Protein AF-A0A928LPG3-F1 (afdb_monomer_lite)

Radius of gyration: 25.96 Å; chains: 1; bounding box: 39×84×68 Å

pLDDT: mean 73.53, std 24.81, range [25.3, 96.69]

Structure (mmCIF, N/CA/C/O backbone):
data_AF-A0A928LPG3-F1
#
_entry.id   AF-A0A928LPG3-F1
#
loop_
_atom_site.group_PDB
_atom_site.id
_atom_site.type_symbol
_atom_site.label_atom_id
_atom_site.label_alt_id
_atom_site.label_comp_id
_atom_site.label_asym_id
_atom_site.label_entity_id
_atom_site.label_seq_id
_atom_site.pdbx_PDB_ins_code
_atom_site.Cartn_x
_atom_site.Cartn_y
_atom_site.Cartn_z
_atom_site.occupancy
_atom_site.B_iso_or_equiv
_atom_site.auth_seq_id
_atom_site.auth_comp_id
_atom_site.auth_asym_id
_atom_site.auth_atom_id
_atom_site.pdbx_PDB_model_num
ATOM 1 N N . MET A 1 1 ? 4.470 36.449 -14.512 1.00 48.22 1 MET A N 1
ATOM 2 C CA . MET A 1 1 ? 4.666 35.558 -15.680 1.00 48.22 1 MET A CA 1
ATOM 3 C C . MET A 1 1 ? 4.165 34.122 -15.428 1.00 48.22 1 MET A C 1
ATOM 5 O O . MET A 1 1 ? 4.726 33.189 -15.970 1.00 48.22 1 MET A O 1
ATOM 9 N N . LYS A 1 2 ? 3.086 33.922 -14.646 1.00 46.28 2 LYS A N 1
ATOM 10 C CA . LYS A 1 2 ? 2.493 32.590 -14.369 1.00 46.28 2 LYS A CA 1
ATOM 11 C C . LYS A 1 2 ? 1.163 32.336 -15.103 1.00 46.28 2 LYS A C 1
ATOM 13 O O . LYS A 1 2 ? 0.653 31.231 -15.089 1.00 46.28 2 LYS A O 1
ATOM 18 N N . LYS A 1 3 ? 0.610 33.359 -15.771 1.00 48.88 3 LYS A N 1
ATOM 19 C CA . LYS A 1 3 ? -0.688 33.285 -16.468 1.00 48.88 3 LYS A CA 1
ATOM 20 C C . LYS A 1 3 ? -0.582 32.902 -17.951 1.00 48.88 3 LYS A C 1
ATOM 22 O O . LYS A 1 3 ? -1.596 32.618 -18.568 1.00 48.88 3 LYS A O 1
ATOM 27 N N . VAL A 1 4 ? 0.631 32.885 -18.513 1.00 56.50 4 VAL A N 1
ATOM 28 C CA . VAL A 1 4 ? 0.859 32.542 -19.931 1.00 56.50 4 VAL A CA 1
ATOM 29 C C . VAL A 1 4 ? 0.953 31.023 -20.127 1.00 56.50 4 VAL A C 1
ATOM 31 O O . VAL A 1 4 ? 0.480 30.509 -21.131 1.00 56.50 4 VAL A O 1
ATOM 34 N N . ILE A 1 5 ? 1.474 30.291 -19.135 1.00 58.00 5 ILE A N 1
ATOM 35 C CA . ILE A 1 5 ? 1.641 28.829 -19.216 1.00 58.00 5 ILE A CA 1
ATOM 36 C C . ILE A 1 5 ? 0.281 28.109 -19.162 1.00 58.00 5 ILE A C 1
ATOM 38 O O . ILE A 1 5 ? 0.054 27.178 -19.927 1.00 58.00 5 ILE A O 1
ATOM 42 N N . ALA A 1 6 ? -0.662 28.600 -18.349 1.00 54.78 6 ALA A N 1
ATOM 43 C CA . ALA A 1 6 ? -2.003 28.014 -18.245 1.00 54.78 6 ALA A CA 1
ATOM 44 C C . ALA A 1 6 ? -2.829 28.135 -19.543 1.00 54.78 6 ALA A C 1
ATOM 46 O O . ALA A 1 6 ? -3.650 27.273 -19.836 1.00 54.78 6 ALA A O 1
ATOM 47 N N . ILE A 1 7 ? -2.590 29.178 -20.346 1.00 57.31 7 ILE A N 1
ATOM 48 C CA . ILE A 1 7 ? -3.284 29.370 -21.630 1.00 57.31 7 ILE A CA 1
ATOM 49 C C . ILE A 1 7 ? -2.663 28.488 -22.723 1.00 57.31 7 ILE A C 1
ATOM 51 O O . ILE A 1 7 ? -3.376 28.028 -23.612 1.00 57.31 7 ILE A O 1
ATOM 55 N N . LEU A 1 8 ? -1.358 28.197 -22.637 1.00 49.78 8 LEU A N 1
ATOM 56 C CA . LEU A 1 8 ? -0.680 27.337 -23.607 1.00 49.78 8 LEU A CA 1
ATOM 57 C C . LEU A 1 8 ? -1.161 25.880 -23.515 1.00 49.78 8 LEU A C 1
ATOM 59 O O . LEU A 1 8 ? -1.330 25.236 -24.544 1.00 49.78 8 LEU A O 1
ATOM 63 N N . LEU A 1 9 ? -1.439 25.385 -22.304 1.00 52.53 9 LEU A N 1
ATOM 64 C CA . LEU A 1 9 ? -1.900 24.008 -22.087 1.00 52.53 9 LEU A CA 1
ATOM 65 C C . LEU A 1 9 ? -3.332 23.779 -22.606 1.00 52.53 9 LEU A C 1
ATOM 67 O O . LEU A 1 9 ? -3.621 22.742 -23.196 1.00 52.53 9 LEU A O 1
ATOM 71 N N . ALA A 1 10 ? -4.210 24.778 -22.464 1.00 55.00 10 ALA A N 1
ATOM 72 C CA . ALA A 1 10 ? -5.591 24.703 -22.943 1.00 55.00 10 ALA A CA 1
ATOM 73 C C . ALA A 1 10 ? -5.705 24.753 -24.481 1.00 55.00 10 ALA A C 1
ATOM 75 O O . ALA A 1 10 ? -6.659 24.223 -25.047 1.00 55.00 10 ALA A O 1
ATOM 76 N N . LEU A 1 11 ? -4.734 25.362 -25.175 1.00 46.97 11 LEU A N 1
ATOM 77 C CA . LEU A 1 11 ? -4.753 25.474 -26.639 1.00 46.97 11 LEU A CA 1
ATOM 78 C C . LEU A 1 11 ? -4.341 24.180 -27.358 1.00 46.97 11 LEU A C 1
ATOM 80 O O . LEU A 1 11 ? -4.779 23.950 -28.483 1.00 46.97 11 LEU A O 1
ATOM 84 N N . VAL A 1 12 ? -3.535 23.323 -26.723 1.00 59.66 12 VAL A N 1
ATOM 85 C CA . VAL A 1 12 ? -3.086 22.048 -27.317 1.00 59.66 12 VAL A CA 1
ATOM 86 C C . VAL A 1 12 ? -4.211 21.004 -27.316 1.00 59.66 12 VAL A C 1
ATOM 88 O O . VAL A 1 12 ? -4.278 20.178 -28.220 1.00 59.66 12 VAL A O 1
ATOM 91 N N . MET A 1 13 ? -5.160 21.095 -26.378 1.00 57.50 13 MET A N 1
ATOM 92 C CA . MET A 1 13 ? -6.292 20.161 -26.287 1.00 57.50 13 MET A CA 1
ATOM 93 C C . MET A 1 13 ? -7.382 20.389 -27.352 1.00 57.50 13 MET A C 1
ATOM 95 O O . MET A 1 13 ? -8.180 19.495 -27.611 1.00 57.50 13 MET A O 1
ATOM 99 N N . LEU A 1 14 ? -7.421 21.558 -28.005 1.00 53.34 14 LEU A N 1
ATOM 100 C CA . LEU A 1 14 ? -8.467 21.908 -28.981 1.00 53.34 14 LEU A CA 1
ATOM 101 C C . LEU A 1 14 ? -8.089 21.621 -30.446 1.00 53.34 14 LEU A C 1
ATOM 103 O O . LEU A 1 14 ? -8.911 21.829 -31.337 1.00 53.34 14 LEU A O 1
ATOM 107 N N . LEU A 1 15 ? -6.872 21.134 -30.717 1.00 50.84 15 LEU A N 1
ATOM 108 C CA . LEU A 1 15 ? -6.382 20.882 -32.082 1.00 50.84 15 LEU A CA 1
ATOM 109 C C . LEU A 1 15 ? -6.533 19.426 -32.560 1.00 50.84 15 LEU A C 1
ATOM 111 O O . LEU A 1 15 ? -6.302 19.161 -33.737 1.00 50.84 15 LEU A O 1
ATOM 115 N N . SER A 1 16 ? -6.976 18.496 -31.709 1.00 50.88 16 SER A N 1
ATOM 116 C CA . SER A 1 16 ? -7.053 17.064 -32.060 1.00 50.88 16 SER A CA 1
ATOM 117 C C . SER A 1 16 ? -8.411 16.606 -32.616 1.00 50.88 16 SER A C 1
ATOM 119 O O . SER A 1 16 ? -8.561 15.446 -32.985 1.00 50.88 16 SER A O 1
ATOM 121 N N . LEU A 1 17 ? -9.410 17.491 -32.724 1.00 47.78 17 LEU A N 1
ATOM 122 C CA . LEU A 1 17 ? -10.790 17.118 -33.084 1.00 47.78 17 LEU A CA 1
ATOM 123 C C . LEU A 1 17 ? -11.101 17.116 -34.597 1.00 47.78 17 LEU A C 1
ATOM 125 O O . LEU A 1 17 ? -12.262 17.183 -34.996 1.00 47.78 17 LEU A O 1
ATOM 129 N N . ALA A 1 18 ? -10.080 17.034 -35.453 1.00 51.38 18 ALA A N 1
ATOM 130 C CA . ALA A 1 18 ? -10.237 16.995 -36.908 1.00 51.38 18 ALA A CA 1
ATOM 131 C C . ALA A 1 18 ? -9.384 15.887 -37.549 1.00 51.38 18 ALA A C 1
ATOM 133 O O . ALA A 1 18 ? -8.447 16.152 -38.295 1.00 51.38 18 ALA A O 1
ATOM 134 N N . ALA A 1 19 ? -9.747 14.633 -37.291 1.00 39.12 19 ALA A N 1
ATOM 135 C CA . ALA A 1 19 ? -9.390 13.504 -38.149 1.00 39.12 19 ALA A CA 1
ATOM 136 C C . ALA A 1 19 ? -10.590 12.554 -38.244 1.00 39.12 19 ALA A C 1
ATOM 138 O O . ALA A 1 19 ? -10.627 11.466 -37.680 1.00 39.12 19 ALA A O 1
ATOM 139 N N . CYS A 1 20 ? -11.624 13.032 -38.933 1.00 41.09 20 CYS A N 1
ATOM 140 C CA . CYS A 1 20 ? -12.742 12.214 -39.364 1.00 41.09 20 CYS A CA 1
ATOM 141 C C . CYS A 1 20 ? -12.313 11.351 -40.558 1.00 41.09 20 CYS A C 1
ATOM 143 O O . CYS A 1 20 ? -11.815 11.878 -41.551 1.00 41.09 20 CYS A O 1
ATOM 145 N N . GLY A 1 21 ? -12.626 10.061 -40.475 1.00 33.97 21 GLY A N 1
ATOM 146 C CA . GLY A 1 21 ? -13.224 9.335 -41.589 1.00 33.97 21 GLY A CA 1
ATOM 147 C C . GLY A 1 21 ? -12.269 8.699 -42.591 1.00 33.97 21 GLY A C 1
ATOM 148 O O . GLY A 1 21 ? -11.824 9.339 -43.544 1.00 33.97 21 GLY A O 1
ATOM 149 N N . LYS A 1 22 ? -12.135 7.374 -42.498 1.00 33.09 22 LYS A N 1
ATOM 150 C CA . LYS A 1 22 ? -12.232 6.566 -43.712 1.00 33.09 22 LYS A CA 1
ATOM 151 C C . LYS A 1 22 ? -12.856 5.206 -43.429 1.00 33.09 22 LYS A C 1
ATOM 153 O O . LYS A 1 22 ? -12.316 4.408 -42.671 1.00 33.09 22 LYS A O 1
ATOM 158 N N . ASP A 1 23 ? -14.005 5.024 -44.067 1.00 41.53 23 ASP A N 1
ATOM 159 C CA . ASP A 1 23 ? -14.763 3.793 -44.247 1.00 41.53 23 ASP A CA 1
ATOM 160 C C . ASP A 1 23 ? -13.874 2.606 -44.631 1.00 41.53 23 ASP A C 1
ATOM 162 O O . ASP A 1 23 ? -12.881 2.805 -45.333 1.00 41.53 23 ASP A O 1
ATOM 166 N N . ASN A 1 24 ? -14.275 1.396 -44.219 1.00 34.88 24 ASN A N 1
ATOM 167 C CA . ASN A 1 24 ? -14.434 0.216 -45.082 1.00 34.88 24 ASN A CA 1
ATOM 168 C C . ASN A 1 24 ? -14.934 -0.988 -44.255 1.00 34.88 24 ASN A C 1
ATOM 170 O O . ASN A 1 24 ? -14.158 -1.651 -43.578 1.00 34.88 24 ASN A O 1
ATOM 174 N N . ASP A 1 25 ? -16.217 -1.303 -44.395 1.00 34.97 25 ASP A N 1
ATOM 175 C CA . ASP A 1 25 ? -16.740 -2.679 -44.415 1.00 34.97 25 ASP A CA 1
ATOM 176 C C . ASP A 1 25 ? -17.439 -2.804 -45.795 1.00 34.97 25 ASP A C 1
ATOM 178 O O . ASP A 1 25 ? -17.911 -1.763 -46.277 1.00 34.97 25 ASP A O 1
ATOM 182 N N . PRO A 1 26 ? -17.494 -3.953 -46.510 1.00 41.72 26 PRO A N 1
ATOM 183 C CA . PRO A 1 26 ? -17.760 -5.294 -45.983 1.00 41.72 26 PRO A CA 1
ATOM 184 C C . PRO A 1 26 ? -16.896 -6.425 -46.572 1.00 41.72 26 PRO A C 1
ATOM 186 O O . PRO A 1 26 ? -16.425 -6.336 -47.704 1.00 41.72 26 PRO A O 1
ATOM 189 N N . THR A 1 27 ? -16.779 -7.563 -45.874 1.00 33.31 27 THR A N 1
ATOM 190 C CA . THR A 1 27 ? -17.078 -8.887 -46.479 1.00 33.31 27 THR A CA 1
ATOM 191 C C . THR A 1 27 ? -17.055 -10.047 -45.477 1.00 33.31 27 THR A C 1
ATOM 193 O O . THR A 1 27 ? -16.021 -10.457 -44.963 1.00 33.31 27 THR A O 1
ATOM 196 N N . ILE A 1 28 ? -18.233 -10.648 -45.306 1.00 37.78 28 ILE A N 1
ATOM 197 C CA . ILE A 1 28 ? -18.460 -12.002 -44.789 1.00 37.78 28 ILE A CA 1
ATOM 198 C C . ILE A 1 28 ? -18.227 -13.014 -45.927 1.00 37.78 28 ILE A C 1
ATOM 200 O O . ILE A 1 28 ? -18.685 -12.766 -47.047 1.00 37.78 28 ILE A O 1
ATOM 204 N N . PRO A 1 29 ? -17.672 -14.207 -45.636 1.00 36.97 29 PRO A N 1
ATOM 205 C CA . PRO A 1 29 ? -18.196 -15.419 -46.256 1.00 36.97 29 PRO A CA 1
ATOM 206 C C . PRO A 1 29 ? -18.696 -16.435 -45.222 1.00 36.97 29 PRO A C 1
ATOM 208 O O . PRO A 1 29 ? -17.971 -16.956 -44.381 1.00 36.97 29 PRO A O 1
ATOM 211 N N . ASN A 1 30 ? -19.986 -16.709 -45.381 1.00 31.00 30 ASN A N 1
ATOM 212 C CA . ASN A 1 30 ? -20.785 -17.811 -44.875 1.00 31.00 30 ASN A CA 1
ATOM 213 C C . ASN A 1 30 ? -20.246 -19.163 -45.379 1.00 31.00 30 ASN A C 1
ATOM 215 O O . ASN A 1 30 ? -20.004 -19.289 -46.576 1.00 31.00 30 ASN A O 1
ATOM 219 N N . ASN A 1 31 ? -20.156 -20.173 -44.506 1.00 32.94 31 ASN A N 1
ATOM 220 C CA . ASN A 1 31 ? -20.348 -21.577 -44.880 1.00 32.94 31 ASN A CA 1
ATOM 221 C C . ASN A 1 31 ? -21.017 -22.342 -43.725 1.00 32.94 31 ASN A C 1
ATOM 223 O O . ASN A 1 31 ? -20.444 -22.546 -42.657 1.00 32.94 31 ASN A O 1
ATOM 227 N N . ASN A 1 32 ? -22.263 -22.728 -43.989 1.00 34.69 32 ASN A N 1
ATOM 228 C CA . ASN A 1 32 ? -23.199 -23.475 -43.152 1.00 34.69 32 ASN A CA 1
ATOM 229 C C . ASN A 1 32 ? -22.777 -24.966 -42.985 1.00 34.69 32 ASN A C 1
ATOM 231 O O . ASN A 1 32 ? -21.994 -25.467 -43.795 1.00 34.69 32 ASN A O 1
ATOM 235 N N . PRO A 1 33 ? -23.307 -25.694 -41.977 1.00 41.78 33 PRO A N 1
ATOM 236 C CA . PRO A 1 33 ? -22.807 -26.974 -41.491 1.00 41.78 33 PRO A CA 1
ATOM 237 C C . PRO A 1 33 ? -23.538 -28.176 -42.103 1.00 41.78 33 PRO A C 1
ATOM 239 O O . PRO A 1 33 ? -24.679 -28.075 -42.553 1.00 41.78 33 PRO A O 1
ATOM 242 N N . THR A 1 34 ? -22.924 -29.356 -42.015 1.00 32.16 34 THR A N 1
ATOM 243 C CA . THR A 1 34 ? -23.597 -30.638 -42.264 1.00 32.16 34 THR A CA 1
ATOM 244 C C . THR A 1 34 ? -23.061 -31.733 -41.344 1.00 32.16 34 THR A C 1
ATOM 246 O O . THR A 1 34 ? -21.880 -32.059 -41.422 1.00 32.16 34 THR A O 1
ATOM 249 N N . GLY A 1 35 ? -23.955 -32.345 -40.553 1.00 29.08 35 GLY A N 1
ATOM 250 C CA . GLY A 1 35 ? -23.834 -33.747 -40.123 1.00 29.08 35 GLY A CA 1
ATOM 251 C C . GLY A 1 35 ? -23.890 -34.037 -38.615 1.00 29.08 35 GLY A C 1
ATOM 252 O O . GLY A 1 35 ? -22.859 -34.171 -37.973 1.00 29.08 35 GLY A O 1
ATOM 253 N N . THR A 1 36 ? -25.092 -34.245 -38.076 1.00 30.53 36 THR A N 1
ATOM 254 C CA . THR A 1 36 ? -25.406 -35.103 -36.903 1.00 30.53 36 THR A CA 1
ATOM 255 C C . THR A 1 36 ? -26.087 -36.398 -37.410 1.00 30.53 36 THR A C 1
ATOM 257 O O . THR A 1 36 ? -26.401 -36.438 -38.604 1.00 30.53 36 THR A O 1
ATOM 260 N N . PRO A 1 37 ? -26.456 -37.426 -36.600 1.00 44.31 37 PRO A N 1
ATOM 261 C CA . PRO A 1 37 ? -26.083 -37.837 -35.228 1.00 44.31 37 PRO A CA 1
ATOM 262 C C . PRO A 1 37 ? -25.751 -39.358 -35.103 1.00 44.31 37 PRO A C 1
ATOM 264 O O . PRO A 1 37 ? -26.003 -40.130 -36.026 1.00 44.31 37 PRO A O 1
ATOM 267 N N . SER A 1 38 ? -25.281 -39.811 -33.929 1.00 28.75 38 SER A N 1
ATOM 268 C CA . SER A 1 38 ? -25.491 -41.155 -33.307 1.00 28.75 38 SER A CA 1
ATOM 269 C C . SER A 1 38 ? -24.405 -41.404 -32.253 1.00 28.75 38 SER A C 1
ATOM 271 O O . SER A 1 38 ? -23.267 -41.027 -32.492 1.00 28.75 38 SER A O 1
ATOM 273 N N . ALA A 1 39 ? -24.582 -42.086 -31.124 1.00 28.64 39 ALA A N 1
ATOM 274 C CA . ALA A 1 39 ? -25.704 -42.559 -30.314 1.00 28.64 39 ALA A CA 1
ATOM 275 C C . ALA A 1 39 ? -25.068 -43.061 -28.986 1.00 28.64 39 ALA A C 1
ATOM 277 O O . ALA A 1 39 ? -23.897 -43.440 -28.979 1.00 28.64 39 ALA A O 1
ATOM 278 N N . SER A 1 40 ? -25.830 -43.035 -27.890 1.00 29.77 40 SER A N 1
ATOM 279 C CA . SER A 1 40 ? -25.554 -43.574 -26.537 1.00 29.77 40 SER A CA 1
ATOM 280 C C . SER A 1 40 ? -25.239 -45.098 -26.564 1.00 29.77 40 SER A C 1
ATOM 282 O O . SER A 1 40 ? -25.558 -45.736 -27.563 1.00 29.77 40 SER A O 1
ATOM 284 N N . ASP A 1 41 ? -24.677 -45.829 -25.587 1.00 33.12 41 ASP A N 1
ATOM 285 C CA . ASP A 1 41 ? -24.555 -45.776 -24.110 1.00 33.12 41 ASP A CA 1
ATOM 286 C C . ASP A 1 41 ? -23.620 -46.973 -23.666 1.00 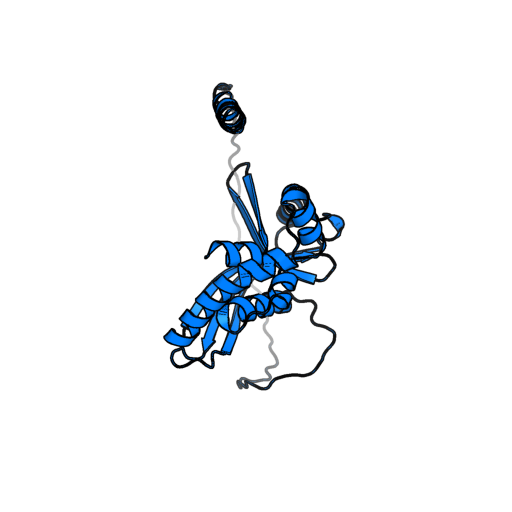33.12 41 ASP A C 1
ATOM 288 O O . ASP A 1 41 ? -22.944 -47.532 -24.533 1.00 33.12 41 ASP A O 1
ATOM 292 N N . PRO A 1 42 ? -23.645 -47.525 -22.428 1.00 46.81 42 PRO A N 1
ATOM 293 C CA . PRO A 1 42 ? -22.791 -47.269 -21.254 1.00 46.81 42 PRO A CA 1
ATOM 294 C C . PRO A 1 42 ? -21.834 -48.425 -20.853 1.00 46.81 42 PRO A C 1
ATOM 296 O O . PRO A 1 42 ? -22.096 -49.585 -21.141 1.00 46.81 42 PRO A O 1
ATOM 299 N N . THR A 1 43 ? -20.824 -48.124 -20.025 1.00 33.84 43 THR A N 1
ATOM 300 C CA . THR A 1 43 ? -20.299 -48.955 -18.903 1.00 33.84 43 THR A CA 1
ATOM 301 C C . THR A 1 43 ? -19.431 -48.007 -18.053 1.00 33.84 43 THR A C 1
ATOM 303 O O . THR A 1 43 ? -18.508 -47.416 -18.596 1.00 33.84 43 THR A O 1
ATOM 306 N N . GLY A 1 44 ? -19.669 -47.690 -16.779 1.00 26.39 44 GLY A N 1
ATOM 307 C CA . GLY A 1 44 ? -20.070 -48.552 -15.675 1.00 26.39 44 GLY A CA 1
ATOM 308 C C . GLY A 1 44 ? -18.822 -49.083 -14.960 1.00 26.39 44 GLY A C 1
ATOM 309 O O . GLY A 1 44 ? -18.335 -50.136 -15.347 1.00 26.39 44 GLY A O 1
ATOM 310 N N . ASN A 1 45 ? -18.298 -48.348 -13.967 1.00 32.34 45 ASN A N 1
ATOM 311 C CA . ASN A 1 45 ? -17.954 -48.912 -12.654 1.00 32.34 45 ASN A CA 1
ATOM 312 C C . ASN A 1 45 ? -17.503 -47.845 -11.642 1.00 32.34 45 ASN A C 1
ATOM 314 O O . ASN A 1 45 ? -16.554 -47.098 -11.861 1.00 32.34 45 ASN A O 1
ATOM 318 N N . ASN A 1 46 ? -18.226 -47.849 -10.523 1.00 32.53 46 ASN A N 1
ATOM 319 C CA . ASN A 1 46 ? -17.871 -47.287 -9.227 1.00 32.53 46 ASN A CA 1
ATOM 320 C C . ASN A 1 46 ? -16.759 -48.127 -8.575 1.00 32.53 46 ASN A C 1
ATOM 322 O O . ASN A 1 46 ? -16.788 -49.346 -8.735 1.00 32.53 46 ASN A O 1
ATOM 326 N N . ASP A 1 47 ? -15.896 -47.511 -7.762 1.00 33.09 47 ASP A N 1
ATOM 327 C CA . ASP A 1 47 ? -15.730 -47.934 -6.359 1.00 33.09 47 ASP A CA 1
ATOM 328 C C . ASP A 1 47 ? -15.071 -46.821 -5.499 1.00 33.09 47 ASP A C 1
ATOM 330 O O . ASP A 1 47 ? -14.229 -46.086 -6.025 1.00 33.09 47 ASP A O 1
ATOM 334 N N . PRO A 1 48 ? -15.455 -46.665 -4.211 1.00 44.12 48 PRO A N 1
ATOM 335 C CA . PRO A 1 48 ? -15.051 -45.603 -3.288 1.00 44.12 48 PRO A CA 1
ATOM 336 C C . PRO A 1 48 ? -14.108 -46.091 -2.166 1.00 44.12 48 PRO A C 1
ATOM 338 O O . PRO A 1 48 ? -14.104 -47.270 -1.848 1.00 44.12 48 PRO A O 1
ATOM 341 N N . THR A 1 49 ? -13.393 -45.159 -1.521 1.00 34.12 49 THR A N 1
ATOM 342 C CA . THR A 1 49 ? -12.874 -45.152 -0.119 1.00 34.12 49 THR A CA 1
ATOM 343 C C . THR A 1 49 ? -11.875 -43.984 -0.039 1.00 34.12 49 THR A C 1
ATOM 345 O O . THR A 1 49 ? -11.089 -43.836 -0.967 1.00 34.12 49 THR A O 1
ATOM 348 N N . ASP A 1 50 ? -11.826 -43.080 0.940 1.00 31.20 50 ASP A N 1
ATOM 349 C CA . ASP A 1 50 ? -12.010 -43.190 2.393 1.00 31.20 50 ASP A CA 1
ATOM 350 C C . ASP A 1 50 ? -12.185 -41.762 2.994 1.00 31.20 50 ASP A C 1
ATOM 352 O O . ASP A 1 50 ? -11.536 -40.836 2.494 1.00 31.20 50 ASP A O 1
ATOM 356 N N . PRO A 1 51 ? -13.033 -41.536 4.023 1.00 40.41 51 PRO A N 1
ATOM 357 C CA . PRO A 1 51 ? -13.242 -40.237 4.657 1.00 40.41 51 PRO A CA 1
ATOM 358 C C . PRO A 1 51 ? -12.561 -40.130 6.034 1.00 40.41 51 PRO A C 1
ATOM 360 O O . PRO A 1 51 ? -12.893 -40.860 6.963 1.00 40.41 51 PRO A O 1
ATOM 363 N N . THR A 1 52 ? -11.714 -39.120 6.226 1.00 34.56 52 THR A N 1
ATOM 364 C CA . THR A 1 52 ? -11.321 -38.619 7.559 1.00 34.56 52 THR A CA 1
ATOM 365 C C . THR A 1 52 ? -11.185 -37.100 7.450 1.00 34.56 52 THR A C 1
ATOM 367 O O . THR A 1 52 ? -10.272 -36.628 6.783 1.00 34.56 52 THR A O 1
ATOM 370 N N . GLY A 1 53 ? -12.184 -36.314 7.860 1.00 27.61 53 GLY A N 1
ATOM 371 C CA . GLY A 1 53 ? -12.348 -35.821 9.237 1.00 27.61 53 GLY A CA 1
ATOM 372 C C . GLY A 1 53 ? -11.789 -34.392 9.299 1.00 27.61 53 GLY A C 1
ATOM 373 O O . GLY A 1 53 ? -10.750 -34.132 8.719 1.00 27.61 53 GLY A O 1
ATOM 374 N N . GLY A 1 54 ? -12.380 -33.376 9.905 1.00 25.30 54 GLY A N 1
ATOM 375 C CA . GLY A 1 54 ? -13.601 -33.158 10.663 1.00 25.30 54 GLY A CA 1
ATOM 376 C C . GLY A 1 54 ? -13.557 -31.667 11.033 1.00 25.30 54 GLY A C 1
ATOM 377 O O . GLY A 1 54 ? -12.475 -31.132 11.262 1.00 25.30 54 GLY A O 1
ATOM 378 N N . ASN A 1 55 ? -14.700 -30.987 11.021 1.00 30.91 55 ASN A N 1
ATOM 379 C CA . ASN A 1 55 ? -14.811 -29.595 11.459 1.00 30.91 55 ASN A CA 1
ATOM 380 C C . ASN A 1 55 ? -14.420 -29.462 12.941 1.00 30.91 55 ASN A C 1
ATOM 382 O O . ASN A 1 55 ? -14.970 -30.203 13.754 1.00 30.91 55 ASN A O 1
ATOM 386 N N . ASP A 1 56 ? -13.595 -28.471 13.287 1.00 30.05 56 ASP A N 1
ATOM 387 C CA . ASP A 1 56 ? -13.822 -27.634 14.476 1.00 30.05 56 ASP A CA 1
ATOM 388 C C . ASP A 1 56 ? -13.111 -26.269 14.309 1.00 30.05 56 ASP A C 1
ATOM 390 O O . ASP A 1 56 ? -11.989 -26.243 13.795 1.00 30.05 56 ASP A O 1
ATOM 394 N N . PRO A 1 57 ? -13.741 -25.134 14.677 1.00 42.28 57 PRO A N 1
ATOM 395 C CA . PRO A 1 57 ? -13.207 -23.794 14.499 1.00 42.28 57 PRO A CA 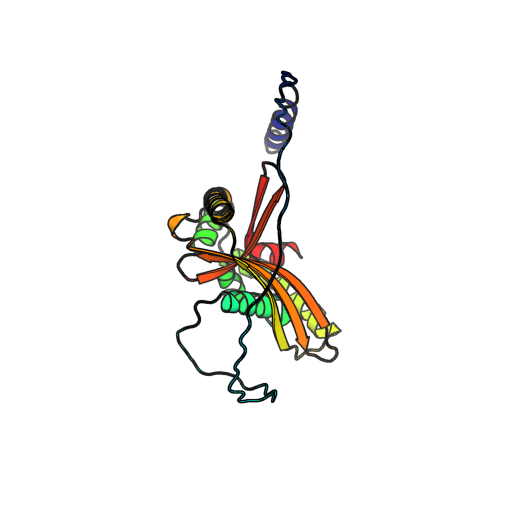1
ATOM 396 C C . PRO A 1 57 ? -12.414 -23.371 15.740 1.00 42.28 57 PRO A C 1
ATOM 398 O O . PRO A 1 57 ? -12.947 -23.328 16.849 1.00 42.28 57 PRO A O 1
ATOM 401 N N . THR A 1 58 ? -11.153 -22.993 15.559 1.00 29.98 58 THR A N 1
ATOM 402 C CA . THR A 1 58 ? -10.385 -22.304 16.601 1.00 29.98 58 THR A CA 1
ATOM 403 C C . THR A 1 58 ? -9.661 -21.105 16.013 1.00 29.98 58 THR A C 1
ATOM 405 O O . THR A 1 58 ? -8.745 -21.260 15.212 1.00 29.98 58 THR A O 1
ATOM 408 N N . ASP A 1 59 ? -10.071 -19.934 16.474 1.00 26.58 59 ASP A N 1
ATOM 409 C CA . ASP A 1 59 ? -9.309 -18.686 16.543 1.00 26.58 59 ASP A CA 1
ATOM 410 C C . ASP A 1 59 ? -9.266 -18.286 18.040 1.00 26.58 59 ASP A C 1
ATOM 412 O O . ASP A 1 59 ? -10.139 -18.772 18.778 1.00 26.58 59 ASP A O 1
ATOM 416 N N . PRO A 1 60 ? -8.388 -17.401 18.567 1.00 52.69 60 PRO A N 1
ATOM 417 C CA . PRO A 1 60 ? -7.128 -16.802 18.070 1.00 52.69 60 PRO A CA 1
ATOM 418 C C . PRO A 1 60 ? -5.956 -16.937 19.071 1.00 52.69 60 PRO A C 1
ATOM 420 O O . PRO A 1 60 ? -6.188 -16.876 20.271 1.00 52.69 60 PRO A O 1
ATOM 423 N N . THR A 1 61 ? -4.687 -16.944 18.628 1.00 31.92 61 THR A N 1
ATOM 424 C CA . THR A 1 61 ? -3.571 -16.290 19.369 1.00 31.92 61 THR A CA 1
ATOM 425 C C . THR A 1 61 ? -2.310 -16.111 18.507 1.00 31.92 61 THR A C 1
ATOM 427 O O . THR A 1 61 ? -1.550 -17.050 18.299 1.00 31.92 61 THR A O 1
ATOM 430 N N . ASN A 1 62 ? -2.093 -14.870 18.070 1.00 34.12 62 ASN A N 1
ATOM 431 C CA . ASN A 1 62 ? -0.859 -14.071 18.112 1.00 34.12 62 ASN A CA 1
ATOM 432 C C . ASN A 1 62 ? 0.529 -14.769 18.119 1.00 34.12 62 ASN A C 1
ATOM 434 O O . ASN A 1 62 ? 0.935 -15.354 19.123 1.00 34.12 62 ASN A O 1
ATOM 438 N N . GLY A 1 63 ? 1.309 -14.499 17.064 1.00 34.94 63 GLY A N 1
ATOM 439 C CA . GLY A 1 63 ? 2.757 -14.266 17.125 1.00 34.94 63 GLY A CA 1
ATOM 440 C C . GLY A 1 63 ? 3.665 -15.489 17.245 1.00 34.94 63 GLY A C 1
ATOM 441 O O . GLY A 1 63 ? 4.021 -15.921 18.340 1.00 34.94 63 GLY A O 1
ATOM 442 N N . THR A 1 64 ? 4.175 -15.970 16.114 1.00 29.95 64 THR A N 1
ATOM 443 C CA . THR A 1 64 ? 5.493 -16.613 16.072 1.00 29.95 64 THR A CA 1
ATOM 444 C C . THR A 1 64 ? 6.243 -16.044 14.877 1.00 29.95 64 THR A C 1
ATOM 446 O O . THR A 1 64 ? 5.738 -16.083 13.761 1.00 29.95 64 THR A O 1
ATOM 449 N N . ASP A 1 65 ? 7.410 -15.463 15.147 1.00 42.69 65 ASP A N 1
ATOM 450 C CA . ASP A 1 65 ? 8.372 -15.007 14.150 1.00 42.69 65 ASP A CA 1
ATOM 451 C C . ASP A 1 65 ? 8.714 -16.160 13.189 1.00 42.69 65 ASP A C 1
ATOM 453 O O . ASP A 1 65 ? 9.503 -17.043 13.535 1.00 42.69 65 ASP A O 1
ATOM 457 N N . ASP A 1 66 ? 8.138 -16.149 11.987 1.00 32.44 66 ASP A N 1
ATOM 458 C CA . ASP A 1 66 ? 8.603 -16.950 10.855 1.00 32.44 66 ASP A CA 1
ATOM 459 C C . ASP A 1 66 ? 9.112 -15.991 9.766 1.00 32.44 66 ASP A C 1
ATOM 461 O O . ASP A 1 66 ? 8.356 -15.137 9.294 1.00 32.44 66 ASP A O 1
ATOM 465 N N . PRO A 1 67 ? 10.393 -16.049 9.360 1.00 43.62 67 PRO A N 1
ATOM 466 C CA . PRO A 1 67 ? 10.927 -15.195 8.306 1.00 43.62 67 PRO A CA 1
ATOM 467 C C . PRO A 1 67 ? 10.540 -15.693 6.896 1.00 43.62 67 PRO A C 1
ATOM 469 O O . PRO A 1 67 ? 11.399 -15.755 6.013 1.00 43.62 67 PRO A O 1
ATOM 472 N N . ALA A 1 68 ? 9.270 -16.046 6.671 1.00 36.66 68 ALA A N 1
ATOM 473 C CA . ALA A 1 68 ? 8.746 -16.462 5.371 1.00 36.66 68 ALA A CA 1
ATOM 474 C C . ALA A 1 68 ? 7.206 -16.411 5.306 1.00 36.66 68 ALA A C 1
ATOM 476 O O . ALA A 1 68 ? 6.549 -17.425 5.483 1.00 36.66 68 ALA A O 1
ATOM 477 N N . ASP A 1 69 ? 6.639 -15.264 4.933 1.00 42.41 69 ASP A N 1
ATOM 478 C CA . ASP A 1 69 ? 5.419 -15.263 4.119 1.00 42.41 69 ASP A CA 1
ATOM 479 C C . ASP A 1 69 ? 5.479 -14.081 3.149 1.00 42.41 69 ASP A C 1
ATOM 481 O O . ASP A 1 69 ? 5.054 -12.959 3.416 1.00 42.41 69 ASP A O 1
ATOM 485 N N . ASN A 1 70 ? 6.090 -14.334 1.989 1.00 53.38 70 ASN A N 1
ATOM 486 C CA . ASN A 1 70 ? 6.235 -13.390 0.878 1.00 53.38 70 ASN A CA 1
ATOM 487 C C . ASN A 1 70 ? 4.895 -13.191 0.142 1.00 53.38 70 ASN A C 1
ATOM 489 O O . ASN A 1 70 ? 4.843 -13.231 -1.091 1.00 53.38 70 ASN A O 1
ATOM 493 N N . THR A 1 71 ? 3.802 -13.029 0.883 1.00 81.25 71 THR A N 1
ATOM 494 C CA . THR A 1 71 ? 2.446 -12.863 0.363 1.00 81.25 71 THR A CA 1
ATOM 495 C C . THR A 1 71 ? 2.020 -11.398 0.473 1.00 81.25 71 THR A C 1
ATOM 497 O O . THR A 1 71 ? 2.563 -10.611 1.259 1.00 81.25 71 THR A O 1
ATOM 500 N N . TYR A 1 72 ? 1.037 -11.006 -0.337 1.00 91.44 72 TYR A N 1
ATOM 501 C CA . TYR A 1 72 ? 0.476 -9.653 -0.331 1.00 91.44 72 TYR A CA 1
ATOM 502 C C . TYR A 1 72 ? -0.190 -9.269 1.002 1.00 91.44 72 TYR A C 1
ATOM 504 O O . TYR A 1 72 ? -0.504 -8.095 1.200 1.00 91.44 72 TYR A O 1
ATOM 512 N N . MET A 1 73 ? -0.375 -10.218 1.931 1.00 93.44 73 MET A N 1
ATOM 513 C CA . MET A 1 73 ? -0.971 -9.964 3.244 1.00 93.44 73 MET A CA 1
ATOM 514 C C . MET A 1 73 ? -0.217 -8.911 4.044 1.00 93.44 73 MET A C 1
ATOM 516 O O . MET A 1 73 ? -0.850 -8.033 4.617 1.00 93.44 73 MET A O 1
ATOM 520 N N . SER A 1 74 ? 1.115 -8.912 3.991 1.00 93.00 74 SER A N 1
ATOM 521 C CA . SER A 1 74 ? 1.936 -7.877 4.636 1.00 93.00 74 SER A CA 1
ATOM 522 C C . SER A 1 74 ? 1.553 -6.451 4.204 1.00 93.00 74 SER A C 1
ATOM 524 O O . SER A 1 74 ? 1.535 -5.521 5.013 1.00 93.00 74 SER A O 1
ATOM 526 N N . ALA A 1 75 ? 1.188 -6.273 2.932 1.00 94.44 75 ALA A N 1
ATOM 527 C CA . ALA A 1 75 ? 0.740 -4.993 2.400 1.00 94.44 75 ALA A CA 1
ATOM 528 C C . ALA A 1 75 ? -0.679 -4.641 2.882 1.00 94.44 75 ALA A C 1
ATOM 530 O O . ALA A 1 75 ? -0.936 -3.490 3.243 1.00 94.44 75 ALA A O 1
ATOM 531 N N . LEU A 1 76 ? -1.586 -5.626 2.926 1.00 94.94 76 LEU A N 1
ATOM 532 C CA . LEU A 1 76 ? -2.959 -5.453 3.418 1.00 94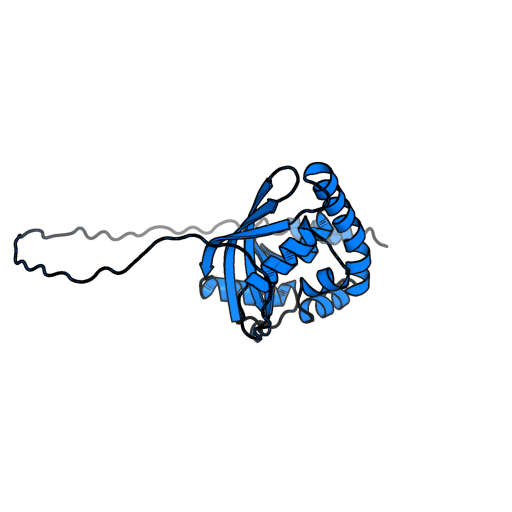.94 76 LEU A CA 1
ATOM 533 C C . LEU A 1 76 ? -3.005 -5.139 4.917 1.00 94.94 76 LEU A C 1
ATOM 535 O O . LEU A 1 76 ? -3.806 -4.303 5.338 1.00 94.94 76 LEU A O 1
ATOM 539 N N . GLU A 1 77 ? -2.139 -5.767 5.709 1.00 94.81 77 GLU A N 1
ATOM 540 C CA . GLU A 1 77 ? -1.971 -5.510 7.141 1.00 94.81 77 GLU A CA 1
ATOM 541 C C . GLU A 1 77 ? -1.467 -4.095 7.396 1.00 94.81 77 GLU A C 1
ATOM 543 O O . GLU A 1 77 ? -2.034 -3.376 8.221 1.00 94.81 77 GLU A O 1
ATOM 548 N N . LEU A 1 78 ? -0.448 -3.657 6.650 1.00 95.25 78 LEU A N 1
ATOM 549 C CA . LEU A 1 78 ? 0.046 -2.286 6.745 1.00 95.25 78 LEU A CA 1
ATOM 550 C C . LEU A 1 78 ? -1.051 -1.275 6.387 1.00 95.25 78 LEU A C 1
ATOM 552 O O . LEU A 1 78 ? -1.238 -0.294 7.109 1.00 95.25 78 LEU A O 1
ATOM 556 N N . PHE A 1 79 ? -1.804 -1.523 5.312 1.00 94.50 79 PHE A N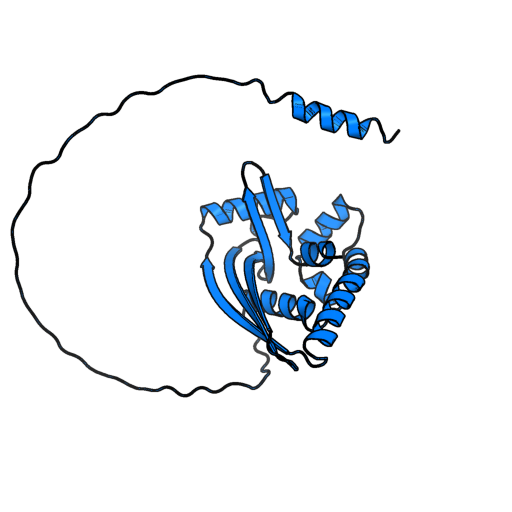 1
ATOM 557 C CA . PHE A 1 79 ? -2.926 -0.668 4.928 1.00 94.50 79 PHE A CA 1
ATOM 558 C C . PHE A 1 79 ? -4.013 -0.622 6.008 1.00 94.50 79 PHE A C 1
ATOM 560 O O . PHE A 1 79 ? -4.455 0.467 6.382 1.00 94.50 79 PHE A O 1
ATOM 567 N N . GLY A 1 80 ? -4.423 -1.780 6.537 1.00 93.62 80 GLY A N 1
ATOM 568 C CA . GLY A 1 80 ? -5.442 -1.878 7.583 1.00 93.62 80 GLY A CA 1
ATOM 569 C C . GLY A 1 80 ? -5.015 -1.178 8.873 1.00 93.62 80 GLY A C 1
ATOM 570 O O . GLY A 1 80 ? -5.790 -0.421 9.462 1.00 93.62 80 GLY A O 1
ATOM 571 N N . LYS A 1 81 ? -3.747 -1.346 9.270 1.00 94.06 81 LYS A N 1
ATOM 572 C CA . LYS A 1 81 ? -3.149 -0.645 10.411 1.00 94.06 81 LYS A CA 1
ATOM 573 C C . LYS A 1 81 ? -3.270 0.871 10.246 1.00 94.06 81 LYS A C 1
ATOM 575 O O . LYS A 1 81 ? -3.865 1.516 11.113 1.00 94.06 81 LYS A O 1
ATOM 580 N N . VAL A 1 82 ? -2.749 1.417 9.143 1.00 94.19 82 VAL A N 1
ATOM 581 C CA . VAL A 1 82 ? -2.715 2.869 8.882 1.00 94.19 82 VAL A CA 1
ATOM 582 C C . VAL A 1 82 ? -4.120 3.455 8.745 1.00 94.19 82 VAL A C 1
ATOM 584 O O . VAL A 1 82 ? -4.365 4.563 9.217 1.00 94.19 82 VAL A O 1
ATOM 587 N N . SER A 1 83 ? -5.047 2.720 8.131 1.00 91.19 83 SER A N 1
ATOM 588 C CA . SER A 1 83 ? -6.395 3.219 7.842 1.00 91.19 83 SER A CA 1
ATOM 589 C C . SER A 1 83 ? -7.338 3.199 9.045 1.00 91.19 83 SER A C 1
ATOM 591 O O . SER A 1 83 ? -8.220 4.057 9.111 1.00 91.19 83 SER A O 1
ATOM 593 N N . TYR A 1 84 ? -7.166 2.252 9.980 1.00 92.06 84 TYR A N 1
ATOM 594 C CA . TYR A 1 84 ? -8.185 1.970 11.005 1.00 92.06 84 TYR A CA 1
ATOM 595 C C . TYR A 1 84 ? -7.679 1.861 12.449 1.00 92.06 84 TYR A C 1
ATOM 597 O O . TYR A 1 84 ? -8.471 2.043 13.371 1.00 92.06 84 TYR A O 1
ATOM 605 N N . GLN A 1 85 ? -6.390 1.596 12.689 1.00 90.69 85 GLN A N 1
ATOM 606 C CA . GLN A 1 85 ? -5.873 1.382 14.051 1.00 90.69 85 GLN A CA 1
ATOM 607 C C . GLN A 1 85 ? -4.965 2.523 14.521 1.00 90.69 85 GLN A C 1
ATOM 609 O O . GLN A 1 85 ? -5.225 3.210 15.519 1.00 90.69 85 GLN A O 1
ATOM 614 N N . SER A 1 86 ? -3.851 2.707 13.817 1.00 91.31 86 SER A N 1
ATOM 615 C CA . SER A 1 86 ? -2.797 3.650 14.173 1.00 91.31 86 SER A CA 1
ATOM 616 C C . SER A 1 86 ? -1.923 3.937 12.965 1.00 91.31 86 SER A C 1
ATOM 618 O O . SER A 1 86 ? -1.666 3.053 12.153 1.00 91.31 86 SER A O 1
ATOM 620 N N . ALA A 1 87 ? -1.406 5.154 12.887 1.00 92.88 87 ALA A N 1
ATOM 621 C CA . ALA A 1 87 ? -0.457 5.518 11.858 1.00 92.88 87 ALA A CA 1
ATOM 622 C C . ALA A 1 87 ? 0.761 6.188 12.486 1.00 92.88 87 ALA A C 1
ATOM 624 O O . ALA A 1 87 ? 0.657 6.986 13.422 1.00 92.88 87 ALA A O 1
ATOM 625 N N . THR A 1 88 ? 1.927 5.874 11.937 1.00 96.25 88 THR A N 1
ATOM 626 C CA . THR A 1 88 ? 3.156 6.638 12.130 1.00 96.25 88 THR A CA 1
ATOM 627 C C . THR A 1 88 ? 3.658 7.118 10.774 1.00 96.25 88 THR A C 1
ATOM 629 O O . THR A 1 88 ? 3.280 6.593 9.726 1.00 96.25 88 THR A O 1
ATOM 632 N N . THR A 1 89 ? 4.543 8.110 10.776 1.00 95.50 89 THR A N 1
ATOM 633 C CA . THR A 1 89 ? 5.194 8.566 9.542 1.00 95.50 89 THR A CA 1
ATOM 634 C C . THR A 1 89 ? 6.031 7.458 8.903 1.00 95.50 89 THR A C 1
ATOM 636 O O . THR A 1 89 ? 6.086 7.356 7.681 1.00 95.50 89 THR A O 1
ATOM 639 N N . GLU A 1 90 ? 6.627 6.578 9.712 1.00 96.69 90 GLU A N 1
ATOM 640 C CA . GLU A 1 90 ? 7.357 5.408 9.225 1.00 96.69 90 GLU A CA 1
ATOM 641 C C . GLU A 1 90 ? 6.430 4.399 8.532 1.00 96.69 90 GLU A C 1
ATOM 643 O O . GLU A 1 90 ? 6.789 3.868 7.481 1.00 96.69 90 GLU A O 1
ATOM 648 N N . ASP A 1 91 ? 5.231 4.162 9.077 1.00 95.88 91 ASP A N 1
ATOM 649 C CA . ASP A 1 91 ? 4.236 3.291 8.441 1.00 95.88 91 ASP A CA 1
ATOM 650 C C . ASP A 1 91 ? 3.822 3.843 7.070 1.00 95.88 91 ASP A C 1
ATOM 652 O O . ASP A 1 91 ? 3.837 3.104 6.089 1.00 95.88 91 ASP A O 1
ATOM 656 N N . LEU A 1 92 ? 3.551 5.150 6.971 1.00 94.75 92 LEU A N 1
ATOM 657 C CA . LEU A 1 92 ? 3.208 5.809 5.703 1.00 94.75 92 LEU A CA 1
ATOM 658 C C . LEU A 1 92 ? 4.326 5.694 4.659 1.00 94.75 92 LEU A C 1
ATOM 660 O O . LEU A 1 92 ? 4.058 5.419 3.491 1.00 94.75 92 LEU A O 1
ATOM 664 N N . ILE A 1 93 ? 5.587 5.852 5.066 1.00 95.69 93 ILE A N 1
ATOM 665 C CA . ILE A 1 93 ? 6.735 5.693 4.161 1.00 95.69 93 ILE A CA 1
ATOM 666 C C . ILE A 1 93 ? 6.816 4.259 3.614 1.00 95.69 93 ILE A C 1
ATOM 668 O O . ILE A 1 93 ? 7.174 4.071 2.451 1.00 95.69 93 ILE A O 1
ATOM 672 N N . LYS A 1 94 ? 6.468 3.246 4.417 1.00 95.25 94 LYS A N 1
ATOM 673 C CA . LYS A 1 94 ? 6.493 1.829 4.008 1.00 95.25 94 LYS A CA 1
ATOM 674 C C . LYS A 1 94 ? 5.392 1.459 3.013 1.00 95.25 94 LYS A C 1
ATOM 676 O O . LYS A 1 94 ? 5.530 0.455 2.323 1.00 95.25 94 LYS A O 1
ATOM 681 N N . MET A 1 95 ? 4.335 2.264 2.895 1.00 94.25 95 MET A N 1
ATOM 682 C CA . MET A 1 95 ? 3.210 1.994 1.988 1.00 94.25 95 MET A CA 1
ATOM 683 C C . MET A 1 95 ? 3.548 2.169 0.498 1.00 94.25 95 MET A C 1
ATOM 685 O O . MET A 1 95 ? 2.709 1.869 -0.351 1.00 94.25 95 MET A O 1
ATOM 689 N N . ALA A 1 96 ? 4.754 2.637 0.163 1.00 94.06 96 ALA A N 1
ATOM 690 C CA . ALA A 1 96 ? 5.234 2.744 -1.210 1.00 94.06 96 ALA A CA 1
ATOM 691 C C . ALA A 1 96 ? 6.737 2.398 -1.313 1.00 94.06 96 ALA A C 1
ATOM 693 O O . ALA A 1 96 ? 7.480 2.554 -0.338 1.00 94.06 96 ALA A O 1
ATOM 694 N N . PRO A 1 97 ? 7.218 1.931 -2.480 1.00 93.69 97 PRO A N 1
ATOM 695 C CA . PRO A 1 97 ? 8.608 1.523 -2.656 1.00 93.69 97 PRO A CA 1
ATOM 696 C C . PRO A 1 97 ? 9.576 2.715 -2.645 1.00 93.69 97 PRO A C 1
ATOM 698 O O . PRO A 1 97 ? 9.244 3.830 -3.044 1.00 93.69 97 PRO A O 1
ATOM 701 N N . ASN A 1 98 ? 10.838 2.473 -2.274 1.00 92.12 98 ASN A N 1
ATOM 702 C CA . ASN A 1 98 ? 11.872 3.521 -2.269 1.00 92.12 98 ASN A CA 1
ATOM 703 C C . ASN A 1 98 ? 12.089 4.165 -3.648 1.00 92.12 98 ASN A C 1
ATOM 705 O O . ASN A 1 98 ? 12.343 5.366 -3.720 1.00 92.12 98 ASN A O 1
ATOM 709 N N . ALA A 1 99 ? 11.971 3.388 -4.731 1.00 91.38 99 ALA A N 1
ATOM 710 C CA . ALA A 1 99 ? 12.072 3.909 -6.092 1.00 91.38 99 ALA A CA 1
ATOM 711 C C . ALA A 1 99 ? 10.966 4.937 -6.400 1.00 91.38 99 ALA A C 1
ATOM 713 O O . ALA A 1 99 ? 11.253 5.974 -6.997 1.00 91.38 99 ALA A O 1
ATOM 714 N N . TYR A 1 100 ? 9.743 4.714 -5.902 1.00 92.50 100 TYR A N 1
ATOM 715 C CA . TYR A 1 100 ? 8.660 5.692 -6.011 1.00 92.50 100 TYR A CA 1
ATOM 716 C C . TYR A 1 100 ? 8.997 6.974 -5.253 1.00 92.50 100 TYR A C 1
ATOM 718 O O . TYR A 1 100 ? 8.832 8.060 -5.794 1.00 92.50 100 TYR A O 1
ATOM 726 N N . TRP A 1 101 ? 9.516 6.874 -4.028 1.00 93.50 101 TRP A N 1
ATOM 727 C CA . TRP A 1 101 ? 9.873 8.063 -3.252 1.00 93.50 101 TRP A CA 1
ATOM 728 C C . TRP A 1 101 ? 10.975 8.896 -3.908 1.00 93.50 101 TRP A C 1
ATOM 730 O O . TRP A 1 101 ? 10.882 10.122 -3.921 1.00 93.50 101 TRP A O 1
ATOM 740 N N . ALA A 1 102 ? 11.980 8.246 -4.499 1.00 93.25 102 ALA A N 1
ATOM 741 C CA . ALA A 1 102 ? 13.017 8.934 -5.266 1.00 93.25 102 ALA A CA 1
ATOM 742 C C . ALA A 1 102 ? 12.430 9.655 -6.492 1.00 93.25 102 ALA A C 1
ATOM 744 O O . ALA A 1 102 ? 12.772 10.807 -6.765 1.00 93.25 102 ALA A O 1
ATOM 745 N N . PHE A 1 103 ? 11.511 9.001 -7.208 1.00 92.19 103 PHE A N 1
ATOM 746 C CA . PHE A 1 103 ? 10.779 9.619 -8.309 1.00 92.19 103 PHE A CA 1
ATOM 747 C C . PHE A 1 103 ? 9.933 10.807 -7.831 1.00 92.19 103 PHE A C 1
ATOM 749 O O . PHE A 1 103 ? 10.059 11.905 -8.374 1.00 92.19 103 PHE A O 1
ATOM 756 N N . TYR A 1 104 ? 9.127 10.623 -6.787 1.00 90.88 104 TYR A N 1
ATOM 757 C CA . TYR A 1 104 ? 8.257 11.646 -6.212 1.00 90.88 104 TYR A CA 1
ATOM 758 C C . TYR A 1 104 ? 9.053 12.891 -5.802 1.00 90.88 104 TYR A C 1
ATOM 760 O O . TYR A 1 104 ? 8.703 14.008 -6.182 1.00 90.88 104 TYR A O 1
ATOM 768 N N . GLU A 1 105 ? 10.181 12.713 -5.113 1.00 93.94 105 GLU A N 1
ATOM 769 C CA . GLU A 1 105 ? 11.066 13.820 -4.748 1.00 93.94 105 GLU A CA 1
ATOM 770 C C . GLU A 1 105 ? 11.632 14.533 -5.985 1.00 93.94 105 GLU A C 1
ATOM 772 O O . GLU A 1 105 ? 11.671 15.763 -6.018 1.00 93.94 105 GLU A O 1
ATOM 777 N N . SER A 1 106 ? 12.002 13.794 -7.037 1.00 93.75 106 SER A N 1
ATOM 778 C CA . SER A 1 106 ? 12.517 14.390 -8.279 1.00 93.75 106 SER A CA 1
ATOM 779 C C . SER A 1 106 ? 11.487 15.256 -9.015 1.00 93.75 106 SER A C 1
ATOM 781 O O . SER A 1 106 ? 11.854 16.262 -9.625 1.00 93.75 106 SER A O 1
ATOM 783 N N . ILE A 1 107 ? 10.204 14.889 -8.943 1.00 92.19 107 ILE A N 1
ATOM 784 C CA . ILE A 1 107 ? 9.112 15.576 -9.642 1.00 92.19 107 ILE A CA 1
ATOM 785 C C . ILE A 1 107 ? 8.551 16.732 -8.812 1.00 92.19 107 ILE A C 1
ATOM 787 O O . ILE A 1 107 ? 8.317 17.819 -9.344 1.00 92.19 107 ILE A O 1
ATOM 791 N N . TYR A 1 108 ? 8.338 16.516 -7.514 1.00 90.88 108 TYR A N 1
ATOM 792 C CA . TYR A 1 108 ? 7.631 17.458 -6.644 1.00 90.88 108 TYR A CA 1
ATOM 793 C C . TYR A 1 108 ? 8.556 18.257 -5.720 1.00 90.88 108 TYR A C 1
ATOM 795 O O . TYR A 1 108 ? 8.109 19.223 -5.103 1.00 90.88 108 TYR A O 1
ATOM 803 N N . GLY A 1 109 ? 9.839 17.893 -5.616 1.00 95.00 109 GLY A N 1
ATOM 804 C CA . GLY A 1 109 ? 10.791 18.532 -4.700 1.00 95.00 109 GLY A CA 1
ATOM 805 C C . GLY A 1 109 ? 10.451 18.320 -3.222 1.00 95.00 109 GLY A C 1
ATOM 806 O O . GLY A 1 109 ? 10.854 19.119 -2.380 1.00 95.00 109 GLY A O 1
ATOM 807 N N . MET A 1 110 ? 9.670 17.283 -2.917 1.00 93.88 110 MET A N 1
ATOM 808 C CA . MET A 1 110 ? 9.185 16.949 -1.581 1.00 93.88 110 MET A CA 1
ATOM 809 C C . MET A 1 110 ? 9.718 15.573 -1.187 1.00 93.88 110 MET A C 1
ATOM 811 O O . MET A 1 110 ? 9.493 14.598 -1.902 1.00 93.88 110 MET A O 1
ATOM 815 N N . SER A 1 111 ? 10.404 15.488 -0.045 1.00 96.19 111 SER A N 1
ATOM 816 C CA . SER A 1 111 ? 10.891 14.206 0.466 1.00 96.19 111 SER A CA 1
ATOM 817 C C . SER A 1 111 ? 9.742 13.352 1.005 1.00 96.19 111 SER A C 1
ATOM 819 O O . SER A 1 111 ? 8.698 13.870 1.417 1.00 96.19 111 SER A O 1
ATOM 821 N N . LYS A 1 112 ? 9.957 12.037 1.072 1.00 94.94 112 LYS A N 1
ATOM 822 C CA . LYS A 1 112 ? 9.001 11.092 1.668 1.00 94.94 112 LYS A CA 1
ATOM 823 C C . LYS A 1 112 ? 8.689 11.401 3.134 1.00 94.94 112 LYS A C 1
ATOM 825 O O . LYS A 1 112 ? 7.557 11.222 3.564 1.00 94.94 112 LYS A O 1
ATOM 830 N N . GLU A 1 113 ? 9.657 11.915 3.896 1.00 96.56 113 GLU A N 1
ATOM 831 C CA . GLU A 1 113 ? 9.451 12.336 5.285 1.00 96.56 113 GLU A CA 1
ATOM 832 C C . GLU A 1 113 ? 8.564 13.578 5.360 1.00 96.56 113 GLU A C 1
ATOM 834 O O . GLU A 1 113 ? 7.674 13.634 6.204 1.00 96.56 113 GLU A O 1
ATOM 839 N N . SER A 1 114 ? 8.775 14.562 4.477 1.00 95.50 114 SER A N 1
ATOM 840 C CA . SER A 1 114 ? 7.908 15.745 4.403 1.00 95.50 114 SER A CA 1
ATOM 841 C C . SER A 1 114 ? 6.482 15.347 4.044 1.00 95.50 114 SER A C 1
ATOM 843 O O . SER A 1 114 ? 5.552 15.752 4.730 1.00 95.50 114 SER A O 1
ATOM 845 N N . PHE A 1 115 ? 6.321 14.502 3.023 1.00 93.75 115 PHE A N 1
ATOM 846 C CA . PHE A 1 115 ? 5.019 13.972 2.635 1.00 93.75 115 PHE A CA 1
ATOM 847 C C . PHE A 1 115 ? 4.339 13.239 3.801 1.00 93.75 115 PHE A C 1
ATOM 849 O O . PHE A 1 115 ? 3.190 13.522 4.125 1.00 93.75 115 PHE A O 1
ATOM 856 N N . ALA A 1 116 ? 5.053 12.329 4.471 1.00 94.44 116 ALA A N 1
ATOM 857 C CA . ALA A 1 116 ? 4.498 11.556 5.577 1.00 94.44 116 ALA A CA 1
ATOM 858 C C . ALA A 1 116 ? 4.109 12.440 6.773 1.00 94.44 116 ALA A C 1
ATOM 860 O O . ALA A 1 116 ? 3.087 12.182 7.402 1.00 94.44 116 ALA A O 1
ATOM 861 N N . ASN A 1 117 ? 4.884 13.487 7.076 1.00 94.25 117 ASN A N 1
ATOM 862 C CA . ASN A 1 117 ? 4.560 14.453 8.132 1.00 94.25 117 ASN A CA 1
ATOM 863 C C . ASN A 1 117 ? 3.300 15.275 7.826 1.00 94.25 117 ASN A C 1
ATOM 865 O O . ASN A 1 117 ? 2.579 15.632 8.754 1.00 94.25 117 ASN A O 1
ATOM 869 N N . ASP A 1 118 ? 3.031 15.570 6.557 1.00 92.62 118 ASP A N 1
ATOM 870 C CA . ASP A 1 118 ? 1.809 16.273 6.166 1.00 92.62 118 ASP A CA 1
ATOM 871 C C . ASP A 1 118 ? 0.611 15.307 6.171 1.00 92.62 118 ASP A C 1
ATOM 873 O O . ASP A 1 118 ? -0.439 15.600 6.745 1.00 92.62 118 ASP A O 1
ATOM 877 N N . ALA A 1 119 ? 0.784 14.110 5.604 1.00 91.50 119 ALA A N 1
ATOM 878 C CA . ALA A 1 119 ? -0.267 13.101 5.495 1.00 91.50 119 ALA A CA 1
ATOM 879 C C . ALA A 1 119 ? -0.722 12.547 6.857 1.00 91.50 119 ALA A C 1
ATOM 881 O O . ALA A 1 119 ? -1.902 12.244 7.040 1.00 91.50 119 ALA A O 1
ATOM 882 N N . ILE A 1 120 ? 0.182 12.437 7.839 1.00 93.69 120 ILE A N 1
ATOM 883 C CA . ILE A 1 120 ? -0.140 11.845 9.147 1.00 93.69 120 ILE A CA 1
ATOM 884 C C . ILE A 1 120 ? -1.196 12.639 9.928 1.00 93.69 120 ILE A C 1
ATOM 886 O O . ILE A 1 120 ? -1.891 12.066 10.766 1.00 93.69 120 ILE A O 1
ATOM 890 N N . ILE A 1 121 ? -1.339 13.941 9.659 1.00 91.69 121 ILE A N 1
ATOM 891 C CA . ILE A 1 121 ? -2.356 14.790 10.292 1.00 91.69 121 ILE A CA 1
ATOM 892 C C . ILE A 1 121 ? -3.749 14.303 9.877 1.00 91.69 121 ILE A C 1
ATOM 894 O O . ILE A 1 121 ? -4.545 13.918 10.732 1.00 91.69 121 ILE A O 1
ATOM 898 N N . TRP A 1 122 ? -3.992 14.217 8.569 1.00 88.88 122 TRP A N 1
ATOM 899 C CA . TRP A 1 122 ? -5.267 13.786 7.992 1.00 88.88 122 TRP A CA 1
ATOM 900 C C . TRP A 1 122 ? -5.614 12.341 8.342 1.00 88.88 122 TRP A C 1
ATOM 902 O O . TRP A 1 122 ? -6.745 12.029 8.714 1.00 88.88 122 TRP A O 1
ATOM 912 N N . VAL A 1 123 ? -4.618 11.455 8.295 1.00 91.75 123 VAL A N 1
ATOM 913 C CA . VAL A 1 123 ? -4.809 10.050 8.671 1.00 91.75 123 VAL A CA 1
ATOM 914 C C . VAL A 1 123 ? -5.232 9.935 10.136 1.00 91.75 123 VAL A C 1
ATOM 916 O O . VAL A 1 123 ? -6.169 9.202 10.444 1.00 91.75 123 VAL A O 1
ATOM 919 N N . ASN A 1 124 ? -4.613 10.691 11.046 1.00 93.06 124 ASN A N 1
ATOM 920 C CA . ASN A 1 124 ? -5.002 10.666 12.456 1.00 93.06 124 ASN A CA 1
ATOM 921 C C . ASN A 1 124 ? -6.391 11.263 12.708 1.00 93.06 124 ASN A C 1
ATOM 923 O O . ASN A 1 124 ? -7.106 10.766 13.578 1.00 93.06 124 ASN A O 1
ATOM 927 N N . GLU A 1 125 ? -6.807 12.282 11.956 1.00 92.12 125 GLU A N 1
ATOM 928 C CA . GLU A 1 125 ? -8.179 12.801 12.028 1.00 92.12 125 GLU A CA 1
ATOM 929 C C . GLU A 1 125 ? -9.203 11.736 11.619 1.00 92.12 125 GLU A C 1
ATOM 931 O O . GLU A 1 125 ? -10.168 11.495 12.352 1.00 92.12 125 GLU A O 1
ATOM 936 N N . LYS A 1 126 ? -8.950 11.021 10.515 1.00 90.69 126 LYS A N 1
ATOM 937 C CA . LYS A 1 126 ? -9.767 9.875 10.089 1.00 90.69 126 LYS A CA 1
ATOM 938 C C . LYS A 1 126 ? -9.791 8.776 11.159 1.00 90.69 126 LYS A C 1
ATOM 940 O O . LYS A 1 126 ? -10.863 8.283 11.500 1.00 90.69 126 LYS A O 1
ATOM 945 N N . LEU A 1 127 ? -8.642 8.417 11.732 1.00 92.56 127 LEU A N 1
ATOM 946 C CA . LEU A 1 127 ? -8.556 7.410 12.799 1.00 92.56 127 LEU A CA 1
ATOM 947 C C . LEU A 1 127 ? -9.352 7.808 14.048 1.00 92.56 127 LEU A C 1
ATOM 949 O O . LEU A 1 127 ? -9.997 6.953 14.653 1.00 92.56 127 LEU A O 1
ATOM 953 N N . ASN A 1 128 ? -9.338 9.088 14.430 1.00 93.19 128 ASN A N 1
ATOM 954 C CA . ASN A 1 128 ? -10.133 9.580 15.556 1.00 93.19 128 ASN A CA 1
ATOM 955 C C . ASN A 1 128 ? -11.632 9.429 15.288 1.00 93.19 128 ASN A C 1
ATOM 957 O O . ASN A 1 128 ? -12.354 8.971 16.166 1.00 93.19 128 ASN A O 1
ATOM 961 N N . TYR A 1 129 ? -12.089 9.715 14.065 1.00 92.19 129 TYR A N 1
ATOM 962 C CA . TYR A 1 129 ? -13.479 9.470 13.680 1.00 92.19 129 TYR A CA 1
ATOM 963 C C . TYR A 1 129 ? -13.879 7.996 13.850 1.00 92.19 129 TYR A C 1
ATOM 965 O O . TYR A 1 129 ? -14.926 7.711 14.437 1.00 92.19 129 TYR A O 1
ATOM 973 N N . TYR A 1 130 ? -13.044 7.055 13.392 1.00 91.56 130 TYR A N 1
ATOM 974 C CA . TYR A 1 130 ? -13.308 5.625 13.589 1.00 91.56 130 TYR A CA 1
ATOM 975 C C . TYR A 1 130 ? -13.347 5.263 15.074 1.00 91.56 130 TYR A C 1
ATOM 977 O O . TYR A 1 130 ? -14.267 4.572 15.505 1.00 91.56 130 TYR A O 1
ATOM 985 N N . LYS A 1 131 ? -12.405 5.773 15.873 1.00 91.81 131 LYS A N 1
ATOM 986 C CA . LYS A 1 131 ? -12.343 5.496 17.315 1.00 91.81 131 LYS A CA 1
ATOM 987 C C . LYS A 1 131 ? -13.540 6.048 18.084 1.00 91.81 131 LYS A C 1
ATOM 989 O O . LYS A 1 131 ? -14.073 5.369 18.958 1.00 91.81 131 LYS A O 1
ATOM 994 N N . ASP A 1 132 ? -13.998 7.242 17.737 1.00 93.06 132 ASP A N 1
ATOM 995 C CA . ASP A 1 132 ? -15.172 7.855 18.361 1.00 93.06 132 ASP A CA 1
ATOM 996 C C . ASP A 1 132 ? -16.469 7.134 17.965 1.00 93.06 132 ASP A C 1
ATOM 998 O O . ASP A 1 132 ? -17.385 7.009 18.778 1.00 93.06 132 ASP A O 1
ATOM 1002 N N . THR A 1 133 ? -16.542 6.633 16.729 1.00 93.38 133 THR A N 1
ATOM 1003 C CA . THR A 1 133 ? -17.743 5.978 16.186 1.00 93.38 133 THR A CA 1
ATOM 1004 C C . THR A 1 133 ? -17.849 4.515 16.613 1.00 93.38 133 THR A C 1
ATOM 1006 O O . THR A 1 133 ? -18.918 4.066 17.025 1.00 93.38 133 THR A O 1
ATOM 1009 N N . TYR A 1 134 ? -16.745 3.773 16.538 1.00 92.25 134 TYR A N 1
ATOM 1010 C CA . TYR A 1 134 ? -16.718 2.319 16.701 1.00 92.25 134 TYR A CA 1
ATOM 1011 C C . TYR A 1 134 ? -15.961 1.863 17.951 1.00 92.25 134 TYR A C 1
ATOM 1013 O O . TYR A 1 134 ? -16.038 0.691 18.289 1.00 92.25 134 TYR A O 1
ATOM 1021 N N . GLY A 1 135 ? -15.297 2.750 18.696 1.00 91.19 135 GLY A N 1
ATOM 1022 C CA . GLY A 1 135 ? -14.612 2.447 19.961 1.00 91.19 135 GLY A CA 1
ATOM 1023 C C . GLY A 1 135 ? -13.104 2.708 19.918 1.00 91.19 135 GLY A C 1
ATOM 1024 O O . GLY A 1 135 ? -12.472 2.624 18.876 1.00 91.19 135 GLY A O 1
ATOM 1025 N N . ALA A 1 136 ? -12.498 3.033 21.061 1.00 88.25 136 ALA A N 1
ATOM 1026 C CA . ALA A 1 136 ? -11.073 3.378 21.109 1.00 88.25 136 ALA A CA 1
ATOM 1027 C C . ALA A 1 136 ? -10.141 2.172 20.866 1.00 88.25 136 ALA A C 1
ATOM 1029 O O . ALA A 1 136 ? -9.056 2.343 20.308 1.00 88.25 136 ALA A O 1
ATOM 1030 N N . ASP A 1 137 ? -10.584 0.972 21.251 1.00 88.69 137 ASP A N 1
ATOM 1031 C CA . ASP A 1 137 ? -9.824 -0.281 21.183 1.00 88.69 137 ASP A CA 1
ATOM 1032 C C . ASP A 1 137 ? -10.171 -1.086 19.917 1.00 88.69 137 ASP A C 1
ATOM 1034 O O . ASP A 1 137 ? -10.528 -2.262 19.983 1.00 88.69 137 ASP A O 1
ATOM 1038 N N . LEU A 1 138 ? -10.113 -0.433 18.751 1.00 90.12 138 LEU A N 1
ATOM 1039 C CA . LEU A 1 138 ? -10.403 -1.081 17.471 1.00 90.12 138 LEU A CA 1
ATOM 1040 C C . LEU A 1 138 ? -9.335 -2.105 17.104 1.00 90.12 138 LEU A C 1
ATOM 1042 O O . LEU A 1 138 ? -8.146 -1.790 17.017 1.00 90.12 138 LEU A O 1
ATOM 1046 N N . THR A 1 139 ? -9.787 -3.314 16.794 1.00 92.44 139 THR A N 1
ATOM 1047 C CA . THR A 1 139 ? -8.980 -4.332 16.117 1.00 92.44 139 THR A CA 1
ATOM 1048 C C . THR A 1 139 ? -9.511 -4.548 14.706 1.00 92.44 139 THR A C 1
ATOM 1050 O O . THR A 1 139 ? -10.671 -4.260 14.419 1.00 92.44 139 THR A O 1
ATOM 1053 N N . VAL A 1 140 ? -8.645 -4.999 13.800 1.00 93.94 140 VAL A N 1
ATOM 1054 C CA . VAL A 1 140 ? -8.993 -5.192 12.387 1.00 93.94 140 VAL A CA 1
ATOM 1055 C C . VAL A 1 140 ? -8.722 -6.635 12.021 1.00 93.94 140 VAL A C 1
ATOM 1057 O O . VAL A 1 140 ? -7.589 -7.095 12.159 1.00 93.94 140 VAL A O 1
ATOM 1060 N N . THR A 1 141 ? -9.750 -7.310 11.526 1.00 94.62 141 THR A N 1
ATOM 1061 C CA . THR A 1 141 ? -9.632 -8.610 10.870 1.00 94.62 141 THR A CA 1
ATOM 1062 C C . THR A 1 141 ? -9.692 -8.386 9.366 1.00 94.62 141 THR A C 1
ATOM 1064 O O . THR A 1 141 ? -10.526 -7.622 8.885 1.00 94.62 141 THR A O 1
ATOM 1067 N N . ILE A 1 142 ? -8.795 -9.031 8.626 1.00 95.31 142 ILE A N 1
ATOM 1068 C CA . ILE A 1 142 ? -8.711 -8.915 7.169 1.00 95.31 142 ILE A CA 1
ATOM 1069 C C . ILE A 1 142 ? -9.215 -10.219 6.567 1.00 95.31 142 ILE A C 1
ATOM 1071 O O . ILE A 1 142 ? -8.701 -11.287 6.896 1.00 95.31 142 ILE A O 1
ATOM 1075 N N . GLN A 1 143 ? -10.205 -10.129 5.686 1.00 94.50 143 GLN A N 1
ATOM 1076 C CA . GLN A 1 143 ? -10.730 -11.262 4.931 1.00 94.50 143 GLN A CA 1
ATOM 1077 C C . GLN A 1 143 ? -10.513 -11.007 3.441 1.00 94.50 143 GLN A C 1
ATOM 1079 O O . GLN A 1 143 ? -10.853 -9.940 2.937 1.00 94.50 143 GLN A O 1
ATOM 1084 N N . VAL A 1 144 ? -9.906 -11.965 2.739 1.00 94.62 144 VAL A N 1
ATOM 1085 C CA . VAL A 1 144 ? -9.738 -11.907 1.281 1.00 94.62 144 VAL A CA 1
ATOM 1086 C C . VAL A 1 144 ? -10.857 -12.734 0.658 1.00 94.62 144 VAL A C 1
ATOM 1088 O O . VAL A 1 144 ? -10.808 -13.963 0.667 1.00 94.62 144 VAL A O 1
ATOM 1091 N N . ASP A 1 145 ? -11.870 -12.047 0.143 1.00 92.94 145 ASP A N 1
ATOM 1092 C CA . ASP A 1 145 ? -13.076 -12.650 -0.430 1.00 92.94 145 ASP A CA 1
ATOM 1093 C C . ASP A 1 145 ? -12.857 -13.107 -1.874 1.00 92.94 145 ASP A C 1
ATOM 1095 O O . ASP A 1 145 ? -13.501 -14.043 -2.353 1.00 92.94 145 ASP A O 1
ATOM 1099 N N . SER A 1 146 ? -11.943 -12.446 -2.589 1.00 93.25 146 SER A N 1
ATOM 1100 C CA . SER A 1 146 ? -11.529 -12.865 -3.924 1.00 93.25 146 SER A CA 1
ATOM 1101 C C . SER A 1 146 ? -10.069 -12.535 -4.200 1.00 93.25 146 SER A C 1
ATOM 1103 O O . SER A 1 146 ? -9.538 -11.528 -3.736 1.00 93.25 146 SER A O 1
ATOM 1105 N N . GLU A 1 147 ? -9.435 -13.396 -4.990 1.00 94.44 147 GLU A N 1
ATOM 1106 C CA . GLU A 1 147 ? -8.057 -13.256 -5.442 1.00 94.44 147 GLU A CA 1
ATOM 1107 C C . GLU A 1 147 ? -7.994 -13.640 -6.918 1.00 94.44 147 GLU A C 1
ATOM 1109 O O . GLU A 1 147 ? -8.346 -14.756 -7.306 1.00 94.44 147 GLU A O 1
ATOM 1114 N N . THR A 1 148 ? -7.555 -12.706 -7.757 1.00 93.38 148 THR A N 1
ATOM 1115 C CA . THR A 1 148 ? -7.368 -12.934 -9.190 1.00 93.38 148 THR A CA 1
ATOM 1116 C C . THR A 1 148 ? -5.973 -12.492 -9.594 1.00 93.38 148 THR A C 1
ATOM 1118 O O . THR A 1 148 ? -5.644 -11.307 -9.547 1.00 93.38 148 THR A O 1
ATOM 1121 N N . ALA A 1 149 ? -5.145 -13.450 -10.011 1.00 91.88 149 ALA A N 1
ATOM 1122 C CA . ALA A 1 149 ? -3.864 -13.143 -10.630 1.00 91.88 149 ALA A CA 1
ATOM 1123 C C . ALA A 1 149 ? -4.091 -12.360 -11.926 1.00 91.88 149 ALA A C 1
ATOM 1125 O O . ALA A 1 149 ? -4.923 -12.727 -12.758 1.00 91.88 149 ALA A O 1
ATOM 1126 N N . VAL A 1 150 ? -3.325 -11.292 -12.097 1.00 89.50 150 VAL A N 1
ATOM 1127 C CA . VAL A 1 150 ? -3.403 -10.434 -13.278 1.00 89.50 150 VAL A CA 1
ATOM 1128 C C . VAL A 1 150 ? -2.820 -11.179 -14.477 1.00 89.50 150 VAL A C 1
ATOM 1130 O O . VAL A 1 150 ? -1.815 -11.887 -14.350 1.00 89.50 150 VAL A O 1
ATOM 1133 N N . SER A 1 151 ? -3.447 -11.055 -15.648 1.00 90.62 151 SER A N 1
ATOM 1134 C CA . SER A 1 151 ? -2.978 -11.746 -16.854 1.00 90.62 151 SER A CA 1
ATOM 1135 C C . SER A 1 151 ? -1.594 -11.251 -17.295 1.00 90.62 151 SER A C 1
ATOM 1137 O O . SER A 1 151 ? -1.135 -10.180 -16.903 1.00 90.62 151 SER A O 1
ATOM 1139 N N . ALA A 1 152 ? -0.907 -12.017 -18.148 1.00 92.44 152 ALA A N 1
ATOM 1140 C CA . ALA A 1 152 ? 0.413 -11.623 -18.648 1.00 92.44 152 ALA A CA 1
ATOM 1141 C C . ALA A 1 152 ? 0.384 -10.288 -19.420 1.00 92.44 152 ALA A C 1
ATOM 1143 O O . ALA A 1 152 ? 1.299 -9.476 -19.271 1.00 92.44 152 ALA A O 1
ATOM 1144 N N . ASP A 1 153 ? -0.673 -10.053 -20.203 1.00 89.94 153 ASP A N 1
ATOM 1145 C CA . ASP A 1 153 ? -0.855 -8.819 -20.973 1.00 89.94 153 ASP A CA 1
ATOM 1146 C C . ASP A 1 153 ? -1.112 -7.625 -20.044 1.00 89.94 153 ASP A C 1
ATOM 1148 O O . ASP A 1 153 ? -0.489 -6.573 -20.184 1.00 89.94 153 ASP A O 1
ATOM 1152 N N . GLU A 1 154 ? -1.962 -7.797 -19.032 1.00 87.75 154 GLU A N 1
ATOM 1153 C CA . GLU A 1 154 ? -2.209 -6.762 -18.025 1.00 87.75 154 GLU A CA 1
ATOM 1154 C C . GLU A 1 154 ? -0.968 -6.489 -17.169 1.00 87.75 154 GLU A C 1
ATOM 1156 O O . GLU A 1 154 ? -0.660 -5.333 -16.889 1.00 87.75 154 GLU A O 1
ATOM 1161 N N . LEU A 1 155 ? -0.191 -7.512 -16.804 1.00 90.25 155 LEU A N 1
ATOM 1162 C CA . LEU A 1 155 ? 1.061 -7.327 -16.071 1.00 90.25 155 LEU A CA 1
ATOM 1163 C C . LEU A 1 155 ? 2.082 -6.534 -16.900 1.00 90.25 155 LEU A C 1
ATOM 1165 O O . LEU A 1 155 ? 2.821 -5.715 -16.350 1.00 90.25 155 LEU A O 1
ATOM 1169 N N . ALA A 1 156 ? 2.117 -6.732 -18.221 1.00 90.75 156 ALA A N 1
ATOM 1170 C CA . ALA A 1 156 ? 2.936 -5.918 -19.116 1.00 90.75 156 ALA A CA 1
ATOM 1171 C C . ALA A 1 156 ? 2.485 -4.445 -19.127 1.00 90.75 156 ALA A C 1
ATOM 1173 O O . ALA A 1 156 ? 3.336 -3.551 -19.118 1.00 90.75 156 ALA A O 1
ATOM 1174 N N . LEU A 1 157 ? 1.174 -4.183 -19.068 1.00 87.56 157 LEU A N 1
ATOM 1175 C CA . LEU A 1 157 ? 0.630 -2.826 -18.929 1.00 87.56 157 LEU A CA 1
ATOM 1176 C C . LEU A 1 157 ? 0.986 -2.200 -17.576 1.00 87.56 157 LEU A C 1
ATOM 1178 O O . LEU A 1 157 ? 1.463 -1.068 -17.539 1.00 87.56 157 LEU A O 1
ATOM 1182 N N . VAL A 1 158 ? 0.833 -2.936 -16.470 1.00 88.50 158 VAL A N 1
ATOM 1183 C CA . VAL A 1 158 ? 1.235 -2.481 -15.125 1.00 88.50 158 VAL A CA 1
ATOM 1184 C C . VAL A 1 158 ? 2.701 -2.062 -15.122 1.00 88.50 158 VAL A C 1
ATOM 1186 O O . VAL A 1 158 ? 3.036 -0.978 -14.648 1.00 88.50 158 VAL A O 1
ATOM 1189 N N . LYS A 1 159 ? 3.571 -2.891 -15.704 1.00 91.06 159 LYS A N 1
ATOM 1190 C CA . LYS A 1 159 ? 5.005 -2.613 -15.834 1.00 91.06 159 LYS A CA 1
ATOM 1191 C C . LYS A 1 159 ? 5.290 -1.334 -16.616 1.00 91.06 159 LYS A C 1
ATOM 1193 O O . LYS A 1 159 ? 6.063 -0.501 -16.148 1.00 91.06 159 LYS A O 1
ATOM 1198 N N . ALA A 1 160 ? 4.672 -1.171 -17.784 1.00 88.50 160 ALA A N 1
ATOM 1199 C CA . ALA A 1 160 ? 4.849 0.022 -18.609 1.00 88.50 160 ALA A CA 1
ATOM 1200 C C . ALA A 1 160 ? 4.392 1.292 -17.869 1.00 88.50 160 ALA A C 1
ATOM 1202 O O . ALA A 1 160 ? 5.136 2.269 -17.789 1.00 88.50 160 ALA A O 1
ATOM 1203 N N . ASN A 1 161 ? 3.216 1.237 -17.243 1.00 86.12 161 ASN A N 1
ATOM 1204 C CA . ASN A 1 161 ? 2.623 2.366 -16.529 1.00 86.12 161 ASN A CA 1
ATOM 1205 C C . ASN A 1 161 ? 3.421 2.763 -15.285 1.00 86.12 161 ASN A C 1
ATOM 1207 O O . ASN A 1 161 ? 3.630 3.948 -15.035 1.00 86.12 161 ASN A O 1
ATOM 1211 N N . MET A 1 162 ? 3.892 1.789 -14.505 1.00 87.69 162 MET A N 1
ATOM 1212 C CA . MET A 1 162 ? 4.713 2.056 -13.321 1.00 87.69 162 MET A CA 1
ATOM 1213 C C . MET A 1 162 ? 6.051 2.707 -13.690 1.00 87.69 162 MET A C 1
ATOM 1215 O O . MET A 1 162 ? 6.529 3.588 -12.972 1.00 87.69 162 MET A O 1
ATOM 1219 N N . GLN A 1 163 ? 6.626 2.355 -14.840 1.00 89.19 163 GLN A N 1
ATOM 1220 C CA . GLN A 1 163 ? 7.815 3.030 -15.352 1.00 89.19 163 GLN A CA 1
ATOM 1221 C C . GLN A 1 163 ? 7.526 4.464 -15.795 1.00 89.19 163 GLN A C 1
ATOM 1223 O O . GLN A 1 163 ? 8.278 5.371 -15.434 1.00 89.19 163 GLN A O 1
ATOM 1228 N N . GLU A 1 164 ? 6.467 4.673 -16.576 1.00 82.94 164 GLU A N 1
ATOM 1229 C CA . GLU A 1 164 ? 6.132 5.984 -17.140 1.00 82.94 164 GLU A CA 1
ATOM 1230 C C . GLU A 1 164 ? 5.683 6.982 -16.065 1.00 82.94 164 GLU A C 1
ATOM 1232 O O . GLU A 1 164 ? 6.127 8.129 -16.055 1.00 82.94 164 GLU A O 1
ATOM 1237 N N . ILE A 1 165 ? 4.829 6.540 -15.141 1.00 82.19 165 ILE A N 1
ATOM 1238 C CA . ILE A 1 165 ? 4.111 7.422 -14.212 1.00 82.19 165 ILE A CA 1
ATOM 1239 C C . ILE A 1 165 ? 4.806 7.502 -12.852 1.00 82.19 165 ILE A C 1
ATOM 1241 O O . ILE A 1 165 ? 4.663 8.505 -12.156 1.00 82.19 165 ILE A O 1
ATOM 1245 N N . LYS A 1 166 ? 5.533 6.452 -12.448 1.00 85.25 166 LYS A N 1
ATOM 1246 C CA . LYS A 1 166 ? 6.100 6.320 -11.093 1.00 85.25 166 LYS A CA 1
ATOM 1247 C C . LYS A 1 166 ? 7.614 6.113 -11.074 1.00 85.25 166 LYS A C 1
ATOM 1249 O O . LYS A 1 166 ? 8.189 6.009 -9.993 1.00 85.25 166 LYS A O 1
ATOM 1254 N N . GLY A 1 167 ? 8.262 6.043 -12.241 1.00 85.62 167 GLY A N 1
ATOM 1255 C CA . GLY A 1 167 ? 9.706 5.836 -12.350 1.00 85.62 167 GLY A CA 1
ATOM 1256 C C . GLY A 1 167 ? 10.190 4.476 -11.836 1.00 85.62 167 GLY A C 1
ATOM 1257 O O . GLY A 1 167 ? 11.367 4.346 -11.504 1.00 85.62 167 GLY A O 1
ATOM 1258 N N . ILE A 1 168 ? 9.307 3.478 -11.741 1.00 91.31 168 ILE A N 1
ATOM 1259 C CA . ILE A 1 168 ? 9.646 2.132 -11.264 1.00 91.31 168 ILE A CA 1
ATOM 1260 C C . ILE A 1 168 ? 10.157 1.285 -12.427 1.00 91.31 168 ILE A C 1
ATOM 1262 O O . ILE A 1 168 ? 9.486 1.173 -13.450 1.00 91.31 168 ILE A O 1
ATOM 1266 N N . ASP A 1 169 ? 11.310 0.645 -12.246 1.00 93.75 169 ASP A N 1
ATOM 1267 C CA . ASP A 1 169 ? 11.878 -0.261 -13.244 1.00 93.75 169 ASP A CA 1
ATOM 1268 C C . ASP A 1 169 ? 10.959 -1.489 -13.471 1.00 93.75 169 ASP A C 1
ATOM 1270 O O . ASP A 1 169 ? 10.705 -2.254 -12.539 1.00 93.75 169 ASP A O 1
ATOM 1274 N N . PRO A 1 170 ? 10.483 -1.746 -14.705 1.00 93.25 170 PRO A N 1
ATOM 1275 C CA . PRO A 1 170 ? 9.682 -2.919 -15.056 1.00 93.25 170 PRO A CA 1
ATOM 1276 C C . PRO A 1 170 ? 10.280 -4.269 -14.648 1.00 93.25 170 PRO A C 1
ATOM 1278 O O . PRO A 1 170 ? 9.544 -5.257 -14.508 1.00 93.25 170 PRO A O 1
ATOM 1281 N N . ALA A 1 171 ? 11.609 -4.347 -14.530 1.00 95.50 171 ALA A N 1
ATOM 1282 C CA . ALA A 1 171 ? 12.326 -5.562 -14.165 1.00 95.50 171 ALA A CA 1
ATOM 1283 C C . ALA A 1 171 ? 12.147 -5.939 -12.689 1.00 95.50 171 ALA A C 1
ATOM 1285 O O . ALA A 1 171 ? 12.269 -7.117 -12.356 1.00 95.50 171 ALA A O 1
ATOM 1286 N N . THR A 1 172 ? 11.822 -4.977 -11.821 1.00 94.62 172 THR A N 1
ATOM 1287 C CA . THR A 1 172 ? 11.618 -5.221 -10.385 1.00 94.62 172 THR A CA 1
ATOM 1288 C C . THR A 1 172 ? 10.205 -5.700 -10.067 1.00 94.62 172 THR A C 1
ATOM 1290 O O . THR A 1 172 ? 9.963 -6.227 -8.982 1.00 94.62 172 THR A O 1
ATOM 1293 N N . ILE A 1 173 ? 9.277 -5.561 -11.019 1.00 93.50 173 ILE A N 1
ATOM 1294 C CA . ILE A 1 173 ? 7.885 -5.989 -10.886 1.00 93.50 173 ILE A CA 1
ATOM 1295 C C . ILE A 1 173 ? 7.761 -7.462 -11.281 1.00 93.50 173 ILE A C 1
ATOM 1297 O O . ILE A 1 173 ? 8.003 -7.825 -12.437 1.00 93.50 173 ILE A O 1
ATOM 1301 N N . SER A 1 174 ? 7.351 -8.322 -10.352 1.00 94.06 174 SER A N 1
ATOM 1302 C CA . SER A 1 174 ? 7.285 -9.777 -10.578 1.00 94.06 174 SER A CA 1
ATOM 1303 C C . SER A 1 174 ? 5.870 -10.338 -10.656 1.00 94.06 174 SER A C 1
ATOM 1305 O O . SER A 1 174 ? 5.654 -11.308 -11.379 1.00 94.06 174 SER A O 1
ATOM 1307 N N . ALA A 1 175 ? 4.909 -9.740 -9.953 1.00 92.88 175 ALA A N 1
ATOM 1308 C CA . ALA A 1 175 ? 3.535 -10.225 -9.896 1.00 92.88 175 ALA A CA 1
ATOM 1309 C C . ALA A 1 175 ? 2.563 -9.102 -9.523 1.00 92.88 175 ALA A C 1
ATOM 1311 O O . ALA A 1 175 ? 2.954 -8.108 -8.905 1.00 92.88 175 ALA A O 1
ATOM 1312 N N . ALA A 1 176 ? 1.294 -9.285 -9.878 1.00 92.25 176 ALA A N 1
ATOM 1313 C CA . ALA A 1 176 ? 0.205 -8.449 -9.408 1.00 92.25 176 ALA A CA 1
ATOM 1314 C C . ALA A 1 176 ? -1.087 -9.268 -9.279 1.00 92.25 176 ALA A C 1
ATOM 1316 O O . ALA A 1 176 ? -1.306 -10.206 -10.050 1.00 92.25 176 ALA A O 1
ATOM 1317 N N . TYR A 1 177 ? -1.934 -8.890 -8.325 1.00 92.25 177 TYR A N 1
ATOM 1318 C CA . TYR A 1 177 ? -3.250 -9.489 -8.107 1.00 92.25 177 TYR A CA 1
ATOM 1319 C C . TYR A 1 177 ? -4.306 -8.397 -7.957 1.00 92.25 177 TYR A C 1
ATOM 1321 O O . TYR A 1 177 ? -4.018 -7.332 -7.407 1.00 92.25 177 TYR A O 1
ATOM 1329 N N . LEU A 1 178 ? -5.519 -8.685 -8.420 1.00 91.75 178 LEU A N 1
ATOM 1330 C CA . LEU A 1 178 ? -6.738 -7.988 -8.029 1.00 91.75 178 LEU A CA 1
ATOM 1331 C C . LEU A 1 178 ? -7.367 -8.761 -6.869 1.00 91.75 178 LEU A C 1
ATOM 1333 O O . LEU A 1 178 ? -7.618 -9.962 -6.990 1.00 91.75 178 LEU A O 1
ATOM 1337 N N . LEU A 1 179 ? -7.597 -8.076 -5.754 1.00 92.88 179 LEU A N 1
ATOM 1338 C CA . LEU A 1 179 ? -8.148 -8.646 -4.533 1.00 92.88 179 LEU A CA 1
ATOM 1339 C C . LEU A 1 179 ? -9.455 -7.950 -4.166 1.00 92.88 179 LEU A C 1
ATOM 1341 O O . LEU A 1 179 ? -9.505 -6.722 -4.166 1.00 92.88 179 LEU A O 1
ATOM 1345 N N . GLY A 1 180 ? -10.466 -8.723 -3.782 1.00 93.62 180 GLY A N 1
ATOM 1346 C CA . GLY A 1 180 ? -11.604 -8.231 -3.005 1.00 93.62 180 GLY A CA 1
ATOM 1347 C C . GLY A 1 180 ? -11.343 -8.505 -1.531 1.00 93.62 180 GLY A C 1
ATOM 1348 O O . GLY A 1 180 ? -11.147 -9.660 -1.154 1.00 93.62 180 GLY A O 1
ATOM 1349 N N . VAL A 1 181 ? -11.289 -7.459 -0.713 1.00 94.88 181 VAL A N 1
ATOM 1350 C CA . VAL A 1 181 ? -10.874 -7.531 0.692 1.00 94.88 181 VAL A CA 1
ATOM 1351 C C . VAL A 1 181 ? -11.934 -6.887 1.573 1.00 94.88 181 VAL A C 1
ATOM 1353 O O . VAL A 1 181 ? -12.304 -5.737 1.353 1.00 94.88 181 VAL A O 1
ATOM 1356 N N . ASN A 1 182 ? -12.381 -7.600 2.600 1.00 95.69 182 ASN A N 1
ATOM 1357 C CA . ASN A 1 182 ? -13.248 -7.071 3.642 1.00 95.69 182 ASN A CA 1
ATOM 1358 C C . ASN A 1 182 ? -12.423 -6.790 4.909 1.00 95.69 182 ASN A C 1
ATOM 1360 O O . ASN A 1 182 ? -11.777 -7.683 5.469 1.00 95.69 182 ASN A O 1
ATOM 1364 N N . TYR A 1 183 ? -12.416 -5.529 5.340 1.00 94.81 183 TYR A N 1
ATOM 1365 C CA . TYR A 1 183 ? -11.863 -5.108 6.622 1.00 94.81 183 TYR A CA 1
ATOM 1366 C C . TYR A 1 183 ? -12.970 -5.098 7.672 1.00 94.81 183 TYR A C 1
ATOM 1368 O O . TYR A 1 183 ? -13.851 -4.240 7.645 1.00 94.81 183 TYR A O 1
ATOM 1376 N N . VAL A 1 184 ? -12.887 -6.016 8.632 1.00 94.81 184 VAL A N 1
ATOM 1377 C CA . VAL A 1 184 ? -13.826 -6.101 9.755 1.00 94.81 184 VAL A CA 1
ATOM 1378 C C . VAL A 1 184 ? -13.227 -5.381 10.958 1.00 94.81 184 VAL A C 1
ATOM 1380 O O . VAL A 1 184 ? -12.243 -5.831 11.554 1.00 94.81 184 VAL A O 1
ATOM 1383 N N . LEU A 1 185 ? -13.810 -4.239 11.303 1.00 93.94 185 LEU A N 1
ATOM 1384 C CA . LEU A 1 185 ? -13.456 -3.419 12.451 1.00 93.94 185 LEU A CA 1
ATOM 1385 C C . LEU A 1 185 ? -14.238 -3.900 13.673 1.00 93.94 185 LEU A C 1
ATOM 1387 O O . LEU A 1 185 ? -15.456 -3.747 13.757 1.00 93.94 185 LEU A O 1
ATOM 1391 N N . ASN A 1 186 ? -13.514 -4.438 14.646 1.00 92.31 186 ASN A N 1
ATOM 1392 C CA . ASN A 1 186 ? -14.073 -4.969 15.880 1.00 92.31 186 ASN A CA 1
ATOM 1393 C C . ASN A 1 186 ? -13.842 -3.970 17.017 1.00 92.31 186 ASN A C 1
ATOM 1395 O O . ASN A 1 186 ? -12.715 -3.810 17.495 1.00 92.31 186 ASN A O 1
ATOM 1399 N N . GLY A 1 187 ? -14.916 -3.302 17.441 1.00 90.31 187 GLY A N 1
ATOM 1400 C CA . GLY A 1 187 ? -14.938 -2.390 18.585 1.00 90.31 187 GLY A CA 1
ATOM 1401 C C . GLY A 1 187 ? -16.246 -2.505 19.379 1.00 90.31 187 GLY A C 1
ATOM 1402 O O . GLY A 1 187 ? -16.778 -3.593 19.574 1.00 90.31 187 GLY A O 1
ATOM 1403 N N . ASN A 1 188 ? -16.802 -1.379 19.827 1.00 90.69 188 ASN A N 1
ATOM 1404 C CA . ASN A 1 188 ? -18.127 -1.298 20.455 1.00 90.69 188 ASN A CA 1
ATOM 1405 C C . ASN A 1 188 ? -19.255 -1.739 19.512 1.00 90.69 188 ASN A C 1
ATOM 1407 O O . ASN A 1 188 ? -20.318 -2.176 19.954 1.00 90.69 188 ASN A O 1
ATOM 1411 N N . THR A 1 189 ? -19.059 -1.555 18.212 1.00 87.88 189 THR A N 1
ATOM 1412 C CA . THR A 1 189 ? -19.959 -2.021 17.161 1.00 87.88 189 THR A CA 1
ATOM 1413 C C . THR A 1 189 ? -19.098 -2.514 16.014 1.00 87.88 189 THR A C 1
ATOM 1415 O O . THR A 1 189 ? -18.119 -1.861 15.659 1.00 87.88 189 THR A O 1
ATOM 1418 N N . GLU A 1 190 ? -19.450 -3.681 15.487 1.00 91.62 190 GLU A N 1
ATOM 1419 C CA . GLU A 1 190 ? -18.789 -4.262 14.326 1.00 91.62 190 GLU A CA 1
ATOM 1420 C C . GLU A 1 190 ? -19.124 -3.440 13.079 1.00 91.62 190 GLU A C 1
ATOM 1422 O O . GLU A 1 190 ? -20.275 -3.040 12.870 1.00 91.62 190 GLU A O 1
ATOM 1427 N N . TYR A 1 191 ? -18.106 -3.160 12.275 1.00 92.25 191 TYR A N 1
ATOM 1428 C CA . TYR A 1 191 ? -18.240 -2.474 10.999 1.00 92.25 191 TYR A CA 1
ATOM 1429 C C . TYR A 1 191 ? -17.396 -3.194 9.959 1.00 92.25 191 TYR A C 1
ATOM 1431 O O . TYR A 1 191 ? -16.228 -3.484 10.199 1.00 92.25 191 TYR A O 1
ATOM 1439 N N . GLU A 1 192 ? -17.990 -3.466 8.806 1.00 93.06 192 GLU A N 1
ATOM 1440 C CA . GLU A 1 192 ? -17.327 -4.124 7.688 1.00 93.06 192 GLU A CA 1
ATOM 1441 C C . GLU A 1 192 ? -17.141 -3.136 6.539 1.00 93.06 192 GLU A C 1
ATOM 1443 O O . GLU A 1 192 ? -18.069 -2.409 6.171 1.00 93.06 192 GLU A O 1
ATOM 1448 N N . GLU A 1 193 ? -15.948 -3.127 5.951 1.00 90.94 193 GLU A N 1
ATOM 1449 C CA . GLU A 1 193 ? -15.627 -2.318 4.781 1.00 90.94 193 GLU A CA 1
ATOM 1450 C C . GLU A 1 193 ? -15.003 -3.183 3.688 1.00 90.94 193 GLU A C 1
ATOM 1452 O O . GLU A 1 193 ? -13.833 -3.563 3.760 1.00 90.94 193 GLU A O 1
ATOM 1457 N N . TYR A 1 194 ? -15.791 -3.458 2.647 1.00 92.62 194 TYR A N 1
ATOM 1458 C CA . TYR A 1 194 ? -15.312 -4.114 1.435 1.00 92.62 194 TYR A CA 1
ATOM 1459 C C . TYR A 1 194 ? -14.583 -3.120 0.527 1.00 92.62 194 TYR A C 1
ATOM 1461 O O . TYR A 1 194 ? -15.108 -2.048 0.210 1.00 92.62 194 TYR A O 1
ATOM 1469 N N . GLN A 1 195 ? -13.396 -3.501 0.065 1.00 89.88 195 GLN A N 1
ATOM 1470 C CA . GLN A 1 195 ? -12.583 -2.748 -0.880 1.00 89.88 195 GLN A CA 1
ATOM 1471 C C . GLN A 1 195 ? -11.938 -3.674 -1.907 1.00 89.88 195 GLN A C 1
ATOM 1473 O O . GLN A 1 195 ? -11.513 -4.786 -1.598 1.00 89.88 195 GLN A O 1
ATOM 1478 N N . GLU A 1 196 ? -11.816 -3.176 -3.133 1.00 89.88 196 GLU A N 1
ATOM 1479 C CA . GLU A 1 196 ? -11.045 -3.834 -4.181 1.00 89.88 196 GLU A CA 1
ATOM 1480 C C . GLU A 1 196 ? -9.675 -3.173 -4.298 1.00 89.88 196 GLU A C 1
ATOM 1482 O O . GLU A 1 196 ? -9.567 -1.954 -4.465 1.00 89.88 196 GLU A O 1
ATOM 1487 N N . PHE A 1 197 ? -8.622 -3.981 -4.226 1.00 86.88 197 PHE A N 1
ATOM 1488 C CA . PHE A 1 197 ? -7.246 -3.518 -4.340 1.00 86.88 197 PHE A CA 1
ATOM 1489 C C . PHE A 1 197 ? -6.535 -4.206 -5.476 1.00 86.88 197 PHE A C 1
ATOM 1491 O O . PHE A 1 197 ? -6.709 -5.399 -5.714 1.00 86.88 197 PHE A O 1
ATOM 1498 N N . HIS A 1 198 ? -5.609 -3.471 -6.074 1.00 90.44 198 HIS A N 1
ATOM 1499 C CA . HIS A 1 198 ? -4.493 -4.125 -6.710 1.00 90.44 198 HIS A CA 1
ATOM 1500 C C . HIS A 1 198 ? -3.339 -4.242 -5.719 1.00 90.44 198 HIS A C 1
ATOM 1502 O O . HIS A 1 198 ? -3.007 -3.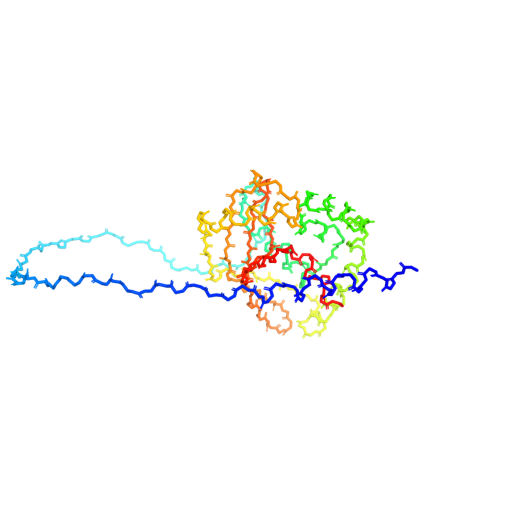303 -4.994 1.00 90.44 198 HIS A O 1
ATOM 1508 N N . VAL A 1 199 ? -2.685 -5.392 -5.712 1.00 92.81 199 VAL A N 1
ATOM 1509 C CA . VAL A 1 199 ? -1.426 -5.586 -4.992 1.00 92.81 199 VAL A CA 1
ATOM 1510 C C . VAL A 1 199 ? -0.338 -5.916 -5.990 1.00 92.81 199 VAL A C 1
ATOM 1512 O O . VAL A 1 199 ? -0.550 -6.704 -6.909 1.00 92.81 199 VAL A O 1
ATOM 1515 N N . ILE A 1 200 ? 0.819 -5.279 -5.842 1.00 93.12 200 ILE A N 1
ATOM 1516 C CA . ILE A 1 200 ? 1.921 -5.380 -6.803 1.00 93.12 200 ILE A CA 1
ATOM 1517 C C . ILE A 1 200 ? 3.188 -5.750 -6.047 1.00 93.12 200 ILE A C 1
ATOM 1519 O O . ILE A 1 200 ? 3.512 -5.134 -5.030 1.00 93.12 200 ILE A O 1
ATOM 1523 N N . GLN A 1 201 ? 3.904 -6.748 -6.556 1.00 94.00 201 GLN A N 1
ATOM 1524 C CA . GLN A 1 201 ? 5.199 -7.149 -6.029 1.00 94.00 201 GLN A CA 1
ATOM 1525 C C . GLN A 1 201 ? 6.309 -6.387 -6.749 1.00 94.00 201 GLN A C 1
ATOM 1527 O O . GLN A 1 201 ? 6.446 -6.512 -7.966 1.00 94.00 201 GLN A O 1
ATOM 1532 N N . ILE A 1 202 ? 7.098 -5.622 -5.996 1.00 93.44 202 ILE A N 1
ATOM 1533 C CA . ILE A 1 202 ? 8.206 -4.788 -6.474 1.00 93.44 202 ILE A CA 1
ATOM 1534 C C . ILE A 1 202 ? 9.427 -5.102 -5.609 1.00 93.44 202 ILE A C 1
ATOM 1536 O O . ILE A 1 202 ? 9.363 -4.982 -4.386 1.00 93.44 202 ILE A O 1
ATOM 1540 N N . ASP A 1 203 ? 10.527 -5.537 -6.227 1.00 93.12 203 ASP A N 1
ATOM 1541 C CA . ASP A 1 203 ? 11.760 -5.940 -5.526 1.00 93.12 203 ASP A CA 1
ATOM 1542 C C . ASP A 1 203 ? 11.499 -6.958 -4.394 1.00 93.12 203 ASP A C 1
ATOM 1544 O O . ASP A 1 203 ? 12.078 -6.902 -3.310 1.00 93.12 203 ASP A O 1
ATOM 1548 N N . GLY A 1 204 ? 10.569 -7.888 -4.637 1.00 91.69 204 GLY A N 1
ATOM 1549 C CA . GLY A 1 204 ? 10.173 -8.932 -3.687 1.00 91.69 204 GLY A CA 1
ATOM 1550 C C . GLY A 1 204 ? 9.223 -8.482 -2.571 1.00 91.69 204 GLY A C 1
ATOM 1551 O O . GLY A 1 204 ? 8.696 -9.341 -1.869 1.00 91.69 204 GLY A O 1
ATOM 1552 N N . SER A 1 205 ? 8.949 -7.181 -2.435 1.00 94.00 205 SER A N 1
ATOM 1553 C CA . SER A 1 205 ? 8.008 -6.624 -1.451 1.00 94.00 205 SER A CA 1
ATOM 1554 C C . SER A 1 205 ? 6.644 -6.348 -2.079 1.00 94.00 205 SER A C 1
ATOM 1556 O O . SER A 1 205 ? 6.562 -5.994 -3.254 1.00 94.00 205 SER A O 1
ATOM 1558 N N . TRP A 1 206 ? 5.571 -6.494 -1.304 1.00 94.31 206 TRP A N 1
ATOM 1559 C CA . TRP A 1 206 ? 4.205 -6.247 -1.766 1.00 94.31 206 TRP A CA 1
ATOM 1560 C C . TRP A 1 206 ? 3.713 -4.860 -1.365 1.00 94.31 206 TRP A C 1
ATOM 1562 O O . TRP A 1 206 ? 3.970 -4.397 -0.256 1.00 94.31 206 TRP A O 1
ATOM 1572 N N . TYR A 1 207 ? 2.963 -4.223 -2.262 1.00 93.94 207 TYR A N 1
ATOM 1573 C CA . TYR A 1 207 ? 2.390 -2.897 -2.048 1.00 93.94 207 TYR A CA 1
ATOM 1574 C C . TYR A 1 207 ? 0.925 -2.874 -2.460 1.00 93.94 207 TYR A C 1
ATOM 1576 O O . TYR A 1 207 ? 0.575 -3.386 -3.524 1.00 93.94 207 TYR A O 1
ATOM 1584 N N . VAL A 1 208 ? 0.088 -2.240 -1.634 1.00 92.88 208 VAL A N 1
ATOM 1585 C CA . VAL A 1 208 ? -1.299 -1.924 -1.989 1.00 92.88 208 VAL A CA 1
ATOM 1586 C C . VAL A 1 208 ? -1.307 -0.699 -2.893 1.00 92.88 208 VAL A C 1
ATOM 1588 O O . VAL A 1 208 ? -0.729 0.346 -2.573 1.00 92.88 208 VAL A O 1
ATOM 1591 N N . GLY A 1 209 ? -1.997 -0.819 -4.015 1.00 84.06 209 GLY A N 1
ATOM 1592 C CA . GLY A 1 209 ? -2.188 0.261 -4.958 1.00 84.06 209 GLY A CA 1
ATOM 1593 C C . GLY A 1 209 ? -3.400 0.025 -5.840 1.00 84.06 209 GLY A C 1
ATOM 1594 O O . GLY A 1 209 ? -4.231 -0.854 -5.613 1.00 84.06 209 GLY A O 1
ATOM 1595 N N . GLY A 1 210 ? -3.490 0.826 -6.882 1.00 69.62 210 GLY A N 1
ATOM 1596 C CA . GLY A 1 210 ? -4.480 0.632 -7.919 1.00 69.62 210 GLY A CA 1
ATOM 1597 C C . GLY A 1 210 ? -3.902 1.004 -9.261 1.00 69.62 210 GLY A C 1
ATOM 1598 O O . GLY A 1 210 ? -3.060 1.900 -9.369 1.00 69.62 210 GLY A O 1
ATOM 1599 N N . TRP A 1 211 ? -4.402 0.336 -10.290 1.00 68.94 211 TRP A N 1
ATOM 1600 C CA . TRP A 1 211 ? -4.449 0.931 -11.605 1.00 68.94 211 TRP A CA 1
ATOM 1601 C C . TRP A 1 211 ? -5.853 0.809 -12.171 1.00 68.94 211 TRP A C 1
ATOM 1603 O O . TRP A 1 211 ? -6.564 -0.158 -11.908 1.00 68.94 211 TRP A O 1
ATOM 1613 N N . TRP A 1 212 ? -6.245 1.794 -12.962 1.00 64.31 212 TRP A N 1
ATOM 1614 C CA . TRP A 1 212 ? -7.358 1.635 -13.882 1.00 64.31 212 TRP A CA 1
ATOM 1615 C C . TRP A 1 212 ? -6.948 2.217 -15.229 1.00 64.31 212 TRP A C 1
ATOM 1617 O O . TRP A 1 212 ? -6.264 3.245 -15.298 1.00 64.31 212 TRP A O 1
ATOM 1627 N N . ALA A 1 213 ? -7.341 1.527 -16.294 1.00 53.81 213 ALA A N 1
ATOM 1628 C CA . ALA A 1 213 ? -7.218 2.010 -17.658 1.00 53.81 213 ALA A CA 1
ATOM 1629 C C . ALA A 1 213 ? -8.626 2.365 -18.144 1.00 53.81 213 ALA A C 1
ATOM 1631 O O . ALA A 1 213 ? -9.419 1.486 -18.476 1.00 53.81 213 ALA A O 1
ATOM 1632 N N . GLU A 1 214 ? -8.951 3.655 -18.154 1.00 45.81 214 GLU A N 1
ATOM 1633 C CA . GLU A 1 214 ? -10.105 4.165 -18.893 1.00 45.81 214 GLU A CA 1
ATOM 1634 C C . GLU A 1 214 ? -9.549 4.922 -20.098 1.00 45.81 214 GLU A C 1
ATOM 1636 O O . GLU A 1 214 ? -8.945 5.981 -19.937 1.00 45.81 214 GLU A O 1
ATOM 1641 N N . THR A 1 215 ? -9.746 4.403 -21.315 1.00 47.62 215 THR A N 1
ATOM 1642 C CA . THR A 1 215 ? -9.186 4.984 -22.559 1.00 47.62 215 THR A CA 1
ATOM 1643 C C . THR A 1 215 ? -7.645 5.098 -22.538 1.00 47.62 215 THR A C 1
ATOM 1645 O O . THR A 1 215 ? -6.995 4.368 -21.796 1.00 47.62 215 THR A O 1
ATOM 1648 N N . ASP A 1 216 ? -7.043 5.976 -23.354 1.00 43.25 216 ASP A N 1
ATOM 1649 C CA . ASP A 1 216 ? -5.584 6.193 -23.475 1.00 43.25 216 ASP A CA 1
ATOM 1650 C C . ASP A 1 216 ? -4.912 6.755 -22.191 1.00 43.25 216 ASP A C 1
ATOM 1652 O O . ASP A 1 216 ? -3.765 7.202 -22.234 1.00 43.25 216 ASP A O 1
ATOM 1656 N N . TYR A 1 217 ? -5.607 6.767 -21.045 1.00 41.00 217 TYR A N 1
ATOM 1657 C CA . TYR A 1 217 ? -5.107 7.262 -19.763 1.00 41.00 217 TYR A CA 1
ATOM 1658 C C . TYR A 1 217 ? -5.042 6.140 -18.729 1.00 41.00 217 TYR A C 1
ATOM 1660 O O . TYR A 1 217 ? -6.038 5.494 -18.402 1.00 41.00 217 TYR A O 1
ATOM 1668 N N . CYS A 1 218 ? -3.851 5.953 -18.168 1.00 49.88 218 CYS A N 1
ATOM 1669 C CA . CYS A 1 218 ? -3.616 5.025 -17.074 1.00 49.88 218 CYS A CA 1
ATOM 1670 C C . CYS A 1 218 ? -3.370 5.817 -15.790 1.00 49.88 218 CYS A C 1
ATOM 1672 O O . CYS A 1 218 ? -2.467 6.652 -15.736 1.00 49.88 218 CYS A O 1
ATOM 1674 N N . TYR A 1 219 ? -4.153 5.551 -14.747 1.00 53.66 219 TYR A N 1
ATOM 1675 C CA . TYR A 1 219 ? -3.851 6.031 -13.400 1.00 53.66 219 TYR A CA 1
ATOM 1676 C C . TYR A 1 219 ? -3.164 4.904 -12.649 1.00 53.66 219 TYR A C 1
ATOM 1678 O O . TYR A 1 219 ? -3.692 3.802 -12.601 1.00 53.66 219 TYR A O 1
ATOM 1686 N N . SER A 1 220 ? -1.995 5.172 -12.074 1.00 67.69 220 SER A N 1
ATOM 1687 C CA . SER A 1 220 ? -1.364 4.299 -11.084 1.00 67.69 220 SER A CA 1
ATOM 1688 C C . SER A 1 220 ? -1.225 5.076 -9.782 1.00 67.69 220 SER A C 1
ATOM 1690 O O . SER A 1 220 ? -0.910 6.268 -9.798 1.00 67.69 220 SER A O 1
ATOM 1692 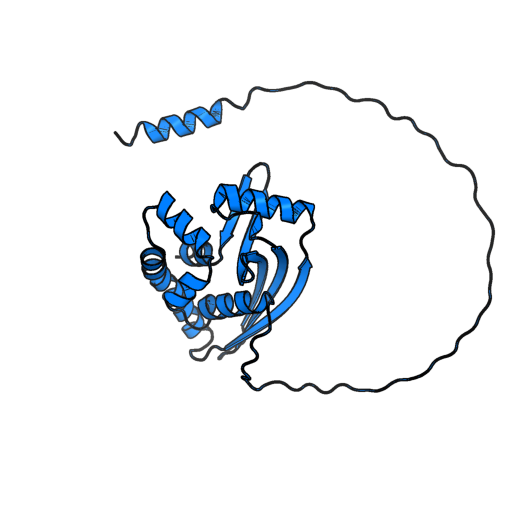N N . TRP A 1 221 ? -1.486 4.429 -8.653 1.00 77.38 221 TRP A N 1
ATOM 1693 C CA . TRP A 1 221 ? -1.326 5.035 -7.333 1.00 77.38 221 TRP A CA 1
ATOM 1694 C C . TRP A 1 221 ? -0.889 3.990 -6.313 1.00 77.38 221 TRP A C 1
ATOM 1696 O O . TRP A 1 221 ? -1.309 2.834 -6.378 1.00 77.38 221 TRP A O 1
ATOM 1706 N N . PHE A 1 222 ? -0.062 4.410 -5.359 1.00 85.31 222 PHE A N 1
ATOM 1707 C CA . PHE A 1 222 ? 0.132 3.682 -4.105 1.00 85.31 222 PHE A CA 1
ATOM 1708 C C . PHE A 1 222 ? -0.897 4.146 -3.081 1.00 85.31 222 PHE A C 1
ATOM 1710 O O . PHE A 1 222 ? -1.285 5.314 -3.079 1.00 85.31 222 PHE A O 1
ATOM 1717 N N . ALA A 1 223 ? -1.348 3.256 -2.195 1.00 80.75 223 ALA A N 1
ATOM 1718 C CA . ALA A 1 223 ? -2.406 3.571 -1.228 1.00 80.75 223 ALA A CA 1
ATOM 1719 C C . ALA A 1 223 ? -2.118 4.810 -0.365 1.00 80.75 223 ALA A C 1
ATOM 1721 O O . ALA A 1 223 ? -3.039 5.527 0.025 1.00 80.75 223 ALA A O 1
ATOM 1722 N N . VAL A 1 224 ? -0.838 5.112 -0.139 1.00 80.19 224 VAL A N 1
ATOM 1723 C CA . VAL A 1 224 ? -0.399 6.313 0.575 1.00 80.19 224 VAL A CA 1
ATOM 1724 C C . VAL A 1 224 ? -0.842 7.620 -0.103 1.00 80.19 224 VAL A C 1
ATOM 1726 O O . VAL A 1 224 ? -1.129 8.597 0.581 1.00 80.19 224 VAL A O 1
ATOM 1729 N N . GLU A 1 225 ? -0.959 7.637 -1.434 1.00 78.44 225 GLU A N 1
ATOM 1730 C CA . GLU A 1 225 ? -1.430 8.795 -2.204 1.00 78.44 225 GLU A CA 1
ATOM 1731 C C . GLU A 1 225 ? -2.920 9.048 -1.936 1.00 78.44 225 GLU A C 1
ATOM 1733 O O . GLU A 1 225 ? -3.330 10.177 -1.684 1.00 78.44 225 GLU A O 1
ATOM 1738 N N . LYS A 1 226 ? -3.728 7.981 -1.900 1.00 76.50 226 LYS A N 1
ATOM 1739 C CA . LYS A 1 226 ? -5.176 8.068 -1.656 1.00 76.50 226 LYS A CA 1
ATOM 1740 C C . LYS A 1 226 ? -5.519 8.439 -0.221 1.00 76.50 226 LYS A C 1
ATOM 1742 O O . LYS A 1 226 ? -6.463 9.189 0.006 1.00 76.50 226 LYS A O 1
ATOM 1747 N N . LEU A 1 227 ? -4.743 7.950 0.742 1.00 68.94 227 LEU A N 1
ATOM 1748 C CA . LEU A 1 227 ? -4.916 8.326 2.144 1.00 68.94 227 LEU A CA 1
ATOM 1749 C C . LEU A 1 227 ? -4.609 9.808 2.393 1.00 68.94 227 LEU A C 1
ATOM 1751 O O . LEU A 1 227 ? -5.209 10.396 3.287 1.00 68.94 227 LEU A O 1
ATOM 1755 N N . ALA A 1 228 ? -3.731 10.413 1.589 1.00 61.41 228 ALA A N 1
ATOM 1756 C CA . ALA A 1 228 ? -3.437 11.842 1.654 1.00 61.41 228 ALA A CA 1
ATOM 1757 C C . ALA A 1 228 ? -4.483 12.717 0.930 1.00 61.41 228 ALA A C 1
ATOM 1759 O O . ALA A 1 228 ? -4.711 13.843 1.354 1.00 61.41 228 ALA A O 1
ATOM 1760 N N . GLU A 1 229 ? -5.130 12.219 -0.132 1.00 64.19 229 GLU A N 1
ATOM 1761 C CA . GLU A 1 229 ? -6.195 12.935 -0.868 1.00 64.19 229 GLU A CA 1
ATOM 1762 C C . GLU A 1 229 ? -7.544 12.988 -0.127 1.00 64.19 229 GLU A C 1
ATOM 1764 O O . GLU A 1 229 ? -8.406 13.790 -0.480 1.00 64.19 229 GLU A O 1
ATOM 1769 N N . ALA A 1 230 ? -7.758 12.126 0.871 1.00 55.00 230 ALA A N 1
ATOM 1770 C CA . ALA A 1 230 ? -8.991 12.084 1.660 1.00 55.00 230 ALA A CA 1
ATOM 1771 C C . ALA A 1 230 ? -9.098 13.205 2.722 1.00 55.00 230 ALA A C 1
ATOM 1773 O O . ALA A 1 230 ? -10.080 13.224 3.470 1.00 55.00 230 ALA A O 1
ATOM 1774 N N . GLY A 1 231 ? -8.098 14.094 2.795 1.00 44.03 231 GLY A N 1
ATOM 1775 C CA . GLY A 1 231 ? -8.038 15.279 3.660 1.00 44.03 231 GLY A CA 1
ATOM 1776 C C . GLY A 1 231 ? -8.272 16.586 2.911 1.00 44.03 231 GLY A C 1
ATOM 1777 O O . GLY A 1 231 ? -7.799 16.708 1.759 1.00 44.03 231 GLY A O 1
#

Foldseek 3Di:
DPVVVVVVVVVVVPPPPPDDDDDDDDDDDDDDDDDDDDDDDDDDDDDDDDDDDDDDDDDDDDDDDDPDDLDLVVQVVLVLCLQAADDDLVSLLVQDDPLLQVQCCVVPVAGSSRLSVLLRVLSVVNNVVNCVVFHNPKDKDKDWPDKAWDDPVVLVVVLVCCCVPRVAHSVQWDTKIWTWMWIWIHGNDTDIDTDIWMWTGGNSHIHTWDWDDDDPDIDTGRVSVVSSVVD

Secondary structure (DSSP, 8-state):
--HHHHHHHHHHTTSSS-------------------------------------------------S---STHHHHHHHHIIIII---HHHHHHTS-HHHHHHHHHHHS--HHHHHHHHHHHHHHHHHHHHHHH-SS-EEEEEEEEEEEPPHHHHHHHHHHHHHHH---TTTEEEEEEEEEEEEEESSS-EEEEEEEEEEEETTEEEEEEEEEETTEEEEEEHHHHHHHT-

Sequence (231 aa):
MKKVIAILLALVMLLSLAACGKDNDPTIPNNNPTGTPSASDPTGNNDPTDPTGGNDPTDPTNGTDDPADNTYMSALELFGKVSYQSATTEDLIKMAPNAYWAFYESIYGMSKESFANDAIIWVNEKLNYYKDTYGADLTVTIQVDSETAVSADELALVKANMQEIKGIDPATISAAYLLGVNYVLNGNTEYEEYQEFHVIQIDGSWYVGGWWAETDYCYSWFAVEKLAEAG